Protein AF-A0A6A6YW38-F1 (afdb_monomer)

Foldseek 3Di:
DDDDDDDDDDDDDDDDPPDPPDDPDDCALVVVVVQCLDPPHPHPDDLPAADEPVRLQVQLVSCVRVPPLCSQASLLCVLCVNVVNNVCSVVCPVVPHHNLCPPDDPVRDDPPDDPVSSVSSNVRSRSHDYVVSCVCLDPHHDDDDQDPPHDDPPPPPVPPDDDDDDDDDDDDDDDDDDDDDDDD

Sequence (184 aa):
MQVSSESQKVAGLDGELFDEISNSTTGGPEKELERVFHPNGSSIFNPLKRLTHADIQHIAGLLQAVSPVWAQCPRLYIVVRVIDHLEIFEDFVAPGVNDLWFPSSRSSLPTNIDAAVRQSILQIQWIVMTKSLELERGESGYHQYFDQDEVYPSRKRSCSVLAPTDRFKKSGVRKDIVTTRGRE

Mean predicted aligned error: 17.91 Å

pLDDT: mean 71.21, std 18.31, range [40.31, 93.62]

Structure (mmCIF, N/CA/C/O backbone):
data_AF-A0A6A6YW38-F1
#
_entry.id   AF-A0A6A6YW38-F1
#
loop_
_atom_site.group_PDB
_atom_site.id
_atom_site.type_symbol
_atom_site.label_atom_id
_atom_site.label_alt_id
_atom_site.label_comp_id
_atom_site.label_asym_id
_atom_site.label_entity_id
_atom_site.label_seq_id
_atom_site.pdbx_PDB_ins_code
_atom_site.Cartn_x
_atom_site.Cartn_y
_atom_site.Cartn_z
_atom_site.occupancy
_atom_site.B_iso_or_equiv
_atom_site.auth_seq_id
_atom_site.auth_comp_id
_atom_site.auth_asym_id
_atom_site.auth_atom_id
_atom_site.pdbx_PDB_model_num
ATOM 1 N N . MET A 1 1 ? -75.397 -25.497 9.689 1.00 46.31 1 MET A N 1
ATOM 2 C CA . MET A 1 1 ? -74.335 -26.305 10.319 1.00 46.31 1 MET A CA 1
ATOM 3 C C . MET A 1 1 ? -73.397 -25.349 11.029 1.00 46.31 1 MET A C 1
ATOM 5 O O . MET A 1 1 ? -72.876 -24.444 10.393 1.00 46.31 1 MET A O 1
ATOM 9 N N . GLN A 1 2 ? -73.327 -25.487 12.352 1.00 49.28 2 GLN A N 1
ATOM 10 C CA . GLN A 1 2 ? -72.396 -24.812 13.260 1.00 49.28 2 GLN A CA 1
ATOM 11 C C . GLN A 1 2 ? -70.992 -25.413 13.129 1.00 49.28 2 GLN A C 1
ATOM 13 O O . GLN A 1 2 ? -70.903 -26.600 12.837 1.00 49.28 2 GLN A O 1
ATOM 18 N N . VAL A 1 3 ? -69.960 -24.612 13.415 1.00 50.81 3 VAL A N 1
ATOM 19 C CA . VAL A 1 3 ? -68.832 -24.864 14.350 1.00 50.81 3 VAL A CA 1
ATOM 20 C C . VAL A 1 3 ? -68.053 -23.535 14.463 1.00 50.81 3 VAL A C 1
ATOM 22 O O . VAL A 1 3 ? -67.703 -22.950 13.445 1.00 50.81 3 VAL A O 1
ATOM 25 N N . SER A 1 4 ? -68.076 -22.858 15.619 1.00 54.44 4 SER A N 1
ATOM 26 C CA . SER A 1 4 ? -67.082 -22.968 16.715 1.00 54.44 4 SER A CA 1
ATOM 27 C C . SER A 1 4 ? -65.721 -22.377 16.302 1.00 54.4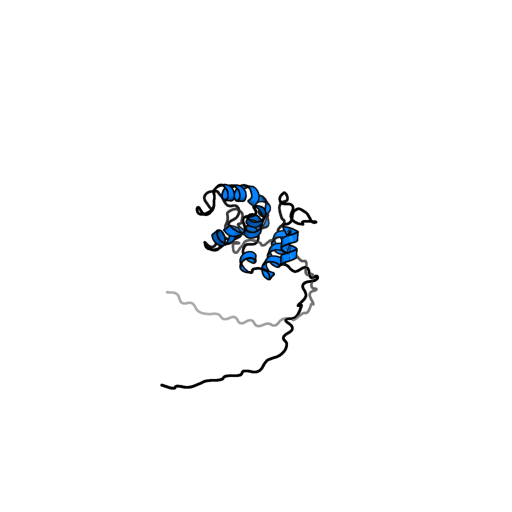4 4 SER A C 1
ATOM 29 O O . SER A 1 4 ? -65.047 -22.941 15.456 1.00 54.44 4 SER A O 1
ATOM 31 N N . SER A 1 5 ? -65.409 -21.123 16.660 1.00 55.84 5 SER A N 1
ATOM 32 C CA . SER A 1 5 ? -64.859 -20.636 17.948 1.00 55.84 5 SER A CA 1
ATOM 33 C C . SER A 1 5 ? -63.335 -20.752 18.027 1.00 55.84 5 SER A C 1
ATOM 35 O O . SER A 1 5 ? -62.852 -21.869 18.057 1.00 55.84 5 SER A O 1
ATOM 37 N N . GLU A 1 6 ? -62.618 -19.632 18.177 1.00 60.59 6 GLU A N 1
ATOM 38 C CA . GLU A 1 6 ? -61.602 -19.485 19.232 1.00 60.59 6 GLU A CA 1
ATOM 39 C C . GLU A 1 6 ? -61.115 -18.036 19.365 1.00 60.59 6 GLU A C 1
ATOM 41 O O . GLU A 1 6 ? -60.659 -17.396 18.419 1.00 60.59 6 GLU A O 1
ATOM 46 N N . SER A 1 7 ? -61.254 -17.527 20.586 1.00 54.62 7 SER A N 1
ATOM 47 C CA . SER A 1 7 ? -60.591 -16.336 21.095 1.00 54.62 7 SER A CA 1
ATOM 48 C C . SER A 1 7 ? -59.142 -16.675 21.413 1.00 54.62 7 SER A C 1
ATOM 50 O O . SER A 1 7 ? -58.912 -17.670 22.092 1.00 54.62 7 SER A O 1
ATOM 52 N N . GLN A 1 8 ? -58.198 -15.778 21.130 1.00 56.12 8 GLN A N 1
ATOM 53 C CA . GLN A 1 8 ? -57.059 -15.629 22.031 1.00 56.12 8 GLN A CA 1
ATOM 54 C C . GLN A 1 8 ? -56.549 -14.190 22.097 1.00 56.12 8 GLN A C 1
ATOM 56 O O . GLN A 1 8 ? -56.142 -13.559 21.129 1.00 56.12 8 GLN A O 1
ATOM 61 N N . LYS A 1 9 ? -56.648 -13.706 23.329 1.00 56.88 9 LYS A N 1
ATOM 62 C CA . LYS A 1 9 ? -56.160 -12.473 23.916 1.00 56.88 9 LYS A CA 1
ATOM 63 C C . LYS A 1 9 ? -54.724 -12.737 24.362 1.00 56.88 9 LYS A C 1
ATOM 65 O O . LYS A 1 9 ? -54.518 -13.658 25.146 1.00 56.88 9 LYS A O 1
ATOM 70 N N . VAL A 1 10 ? -53.770 -11.913 23.942 1.00 57.28 10 VAL A N 1
ATOM 71 C CA . VAL A 1 10 ? -52.497 -11.759 24.656 1.00 57.28 10 VAL A CA 1
ATOM 72 C C . VAL A 1 10 ? -52.271 -10.286 24.945 1.00 57.28 10 VAL A C 1
ATOM 74 O O . VAL A 1 10 ? -52.410 -9.420 24.084 1.00 57.28 10 VAL A O 1
ATOM 77 N N . ALA A 1 11 ? -52.065 -10.047 26.234 1.00 45.16 11 ALA A N 1
ATOM 78 C CA . ALA A 1 11 ? -51.764 -8.776 26.852 1.00 45.16 11 ALA A CA 1
ATOM 79 C C . ALA A 1 11 ? -50.305 -8.384 26.579 1.00 45.16 11 ALA A C 1
ATOM 81 O O . ALA A 1 11 ? -49.526 -9.184 26.065 1.00 45.16 11 ALA A O 1
ATOM 82 N N . GLY A 1 12 ? -49.998 -7.127 26.890 1.00 44.72 12 GLY A N 1
ATOM 83 C CA . GLY A 1 12 ? -48.791 -6.431 26.472 1.00 44.72 12 GLY A CA 1
ATOM 84 C C . GLY A 1 12 ? -47.489 -6.925 27.083 1.00 44.72 12 GLY A C 1
ATOM 85 O O . GLY A 1 12 ? -47.495 -7.718 28.017 1.00 44.72 12 GLY A O 1
ATOM 86 N N . LEU A 1 13 ? -46.405 -6.362 26.550 1.00 51.88 13 LEU A N 1
ATOM 87 C CA . LEU A 1 13 ? -45.221 -5.975 27.303 1.00 51.88 13 LEU A CA 1
ATOM 88 C C . LEU A 1 13 ? -44.721 -4.629 26.742 1.00 51.88 13 LEU A C 1
ATOM 90 O O . LEU A 1 13 ? -44.345 -4.515 25.579 1.00 51.88 13 LEU A O 1
ATOM 94 N N . ASP A 1 14 ? -44.955 -3.580 27.522 1.00 43.19 14 ASP A N 1
ATOM 95 C CA . ASP A 1 14 ? -43.961 -2.626 28.016 1.00 43.19 14 ASP A CA 1
ATOM 96 C C . ASP A 1 14 ? -42.660 -2.464 27.208 1.00 43.19 14 ASP A C 1
ATOM 98 O O . ASP A 1 14 ? -41.854 -3.375 27.082 1.00 43.19 14 ASP A O 1
ATOM 102 N N . GLY A 1 15 ? -42.450 -1.226 26.752 1.00 52.56 15 GLY A N 1
ATOM 103 C CA . GLY A 1 15 ? -41.254 -0.441 27.057 1.00 52.56 15 GLY A CA 1
ATOM 104 C C . GLY A 1 15 ? -39.888 -1.103 26.920 1.00 52.56 15 GLY A C 1
ATOM 105 O O . GLY A 1 15 ? -39.285 -1.444 27.923 1.00 52.56 15 GLY A O 1
ATOM 106 N N . GLU A 1 16 ? -39.338 -1.060 25.713 1.00 49.19 16 GLU A N 1
ATOM 107 C CA . GLU A 1 16 ? -37.893 -0.952 25.482 1.00 49.19 16 GLU A CA 1
ATOM 108 C C . GLU A 1 16 ? -37.763 0.139 24.398 1.00 49.19 16 GLU A C 1
ATOM 110 O O . GLU A 1 16 ? -37.976 -0.100 23.212 1.00 49.19 16 GLU A O 1
ATOM 115 N N . LEU A 1 17 ? -37.736 1.431 24.747 1.00 50.41 17 LEU A N 1
ATOM 116 C CA . LEU A 1 17 ? -36.493 2.168 25.004 1.00 50.41 17 LEU A CA 1
ATOM 117 C C . LEU A 1 17 ? -35.282 1.463 24.381 1.00 50.41 17 LEU A C 1
ATOM 119 O O . LEU A 1 17 ? -34.402 0.986 25.083 1.00 50.41 17 LEU A O 1
ATOM 123 N N . PHE A 1 18 ? -35.255 1.367 23.050 1.00 43.19 18 PHE A N 1
ATOM 124 C CA . PHE A 1 18 ? -33.989 1.133 22.374 1.00 43.19 18 PHE A CA 1
ATOM 125 C C . PHE A 1 18 ? -33.137 2.368 22.604 1.00 43.19 18 PHE A C 1
ATOM 127 O O . PHE A 1 18 ? -33.409 3.441 22.059 1.00 43.19 18 PHE A O 1
ATOM 134 N N . ASP A 1 19 ? -32.173 2.183 23.498 1.00 46.06 19 ASP A N 1
ATOM 135 C CA . ASP A 1 19 ? -31.209 3.173 23.905 1.00 46.06 19 ASP A CA 1
ATOM 136 C C . ASP A 1 19 ? -30.645 3.911 22.696 1.00 46.06 19 ASP A C 1
ATOM 138 O O . ASP A 1 19 ? -30.088 3.349 21.747 1.00 46.06 19 ASP A O 1
ATOM 142 N N . GLU A 1 20 ? -30.762 5.223 22.811 1.00 49.72 20 GLU A N 1
ATOM 143 C CA . GLU A 1 20 ? -29.944 6.233 22.178 1.00 49.72 20 GLU A CA 1
ATOM 144 C C . GLU A 1 20 ? -28.482 6.020 22.618 1.00 49.72 20 GLU A C 1
ATOM 146 O O . GLU A 1 20 ? -27.903 6.786 23.389 1.00 49.72 20 GLU A O 1
ATOM 151 N N . ILE A 1 21 ? -27.854 4.935 22.153 1.00 45.78 21 ILE A N 1
ATOM 152 C CA . ILE A 1 21 ? -26.420 4.708 22.324 1.00 45.78 21 ILE A CA 1
ATOM 153 C C . ILE A 1 21 ? -25.706 5.575 21.289 1.00 45.78 21 ILE A C 1
ATOM 155 O O . ILE A 1 21 ? -25.389 5.161 20.177 1.00 45.78 21 ILE A O 1
ATOM 159 N N . SER A 1 22 ? -25.511 6.830 21.689 1.00 52.72 22 SER A N 1
ATOM 160 C CA . SER A 1 22 ? -24.234 7.542 21.626 1.00 52.72 22 SER A CA 1
ATOM 161 C C . SER A 1 22 ? -23.344 7.214 20.428 1.00 52.72 22 SER A C 1
ATOM 163 O O . SER A 1 22 ? -22.595 6.248 20.458 1.00 52.72 22 SER A O 1
ATOM 165 N N . ASN A 1 23 ? -23.286 8.116 19.447 1.00 44.97 23 ASN A N 1
ATOM 166 C CA . ASN A 1 23 ? -22.117 8.222 18.567 1.00 44.97 23 ASN A CA 1
ATOM 167 C C . ASN A 1 23 ? -21.655 9.679 18.401 1.00 44.97 23 ASN A C 1
ATOM 169 O O . ASN A 1 23 ? -21.216 10.104 17.333 1.00 44.97 23 ASN A O 1
ATOM 173 N N . SER A 1 24 ? -21.701 10.459 19.484 1.00 42.19 24 SER A N 1
ATOM 174 C CA . SER A 1 24 ? -20.896 11.673 19.605 1.00 42.19 24 SER A CA 1
ATOM 175 C C . SER A 1 24 ? -19.506 11.318 20.140 1.00 42.19 24 SER A C 1
ATOM 177 O O . SER A 1 24 ? -19.345 10.973 21.306 1.00 42.19 24 SER A O 1
ATOM 179 N N . THR A 1 25 ? -18.503 11.478 19.277 1.00 55.53 25 THR A N 1
ATOM 180 C CA . THR A 1 25 ? -17.105 11.752 19.649 1.00 55.53 25 THR A CA 1
ATOM 181 C C . THR A 1 25 ? -16.332 10.629 20.350 1.00 55.53 25 THR A C 1
ATOM 183 O O . THR A 1 25 ? -16.115 10.644 21.556 1.00 55.53 25 THR A O 1
ATOM 186 N N . THR A 1 26 ? -15.728 9.738 19.564 1.00 51.84 26 THR A N 1
ATOM 187 C CA . THR A 1 26 ? -14.393 9.205 19.886 1.00 51.84 26 THR A CA 1
ATOM 188 C C . THR A 1 26 ? -13.693 8.828 18.581 1.00 51.84 26 THR A C 1
ATOM 190 O O . THR A 1 26 ? -14.302 8.229 17.693 1.00 51.84 26 THR A O 1
ATOM 193 N N . GLY A 1 27 ? -12.450 9.274 18.401 1.00 60.19 27 GLY A N 1
ATOM 194 C CA . GLY A 1 27 ? -11.629 8.950 17.235 1.00 60.19 27 GLY A CA 1
ATOM 195 C C . GLY A 1 27 ? -11.230 7.480 17.264 1.00 60.19 27 GLY A C 1
ATOM 196 O O . GLY A 1 27 ? -10.168 7.146 17.773 1.00 60.19 27 GLY A O 1
ATOM 197 N N . GLY A 1 28 ? -12.116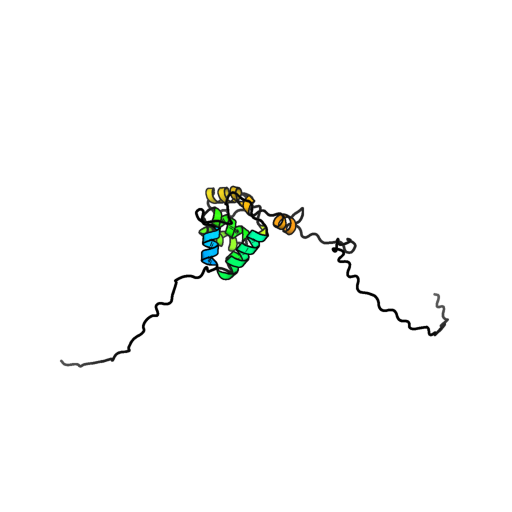 6.608 16.788 1.00 70.44 28 GLY A N 1
ATOM 198 C CA . GLY A 1 28 ? -11.822 5.190 16.612 1.00 70.44 28 GLY A CA 1
ATOM 199 C C . GLY A 1 28 ? -10.785 4.955 15.504 1.00 70.44 28 GLY A C 1
ATOM 200 O O . GLY A 1 28 ? -10.576 5.834 14.664 1.00 70.44 28 GLY A O 1
ATOM 201 N N . PRO A 1 29 ? -10.162 3.766 15.471 1.00 74.81 29 PRO A N 1
ATOM 202 C CA . PRO A 1 29 ? -9.123 3.424 14.496 1.00 74.81 29 PRO A CA 1
ATOM 203 C C . PRO A 1 29 ? -9.615 3.536 13.046 1.00 74.81 29 PRO A C 1
ATOM 205 O O . PRO A 1 29 ? -8.855 3.931 12.172 1.00 74.81 29 PRO A O 1
ATOM 208 N N . GLU A 1 30 ? -10.900 3.279 12.797 1.00 78.62 30 GLU A N 1
ATOM 209 C CA . GLU A 1 30 ? -11.531 3.444 11.485 1.00 78.62 30 GLU A CA 1
ATOM 210 C C . GLU A 1 30 ? -11.578 4.912 11.034 1.00 78.62 30 GLU A C 1
ATOM 212 O O . GLU A 1 30 ? -11.133 5.237 9.937 1.00 78.62 30 GLU A O 1
ATOM 217 N N . LYS A 1 31 ? -12.004 5.828 11.915 1.00 77.62 31 LYS A N 1
ATOM 218 C CA . LYS A 1 31 ? -11.991 7.276 11.637 1.00 77.62 31 LYS A CA 1
ATOM 219 C C . LYS A 1 31 ? -10.570 7.804 11.444 1.00 77.62 31 LYS A C 1
ATOM 221 O O . LYS A 1 31 ? -10.363 8.766 10.708 1.00 77.62 31 LYS A O 1
ATOM 226 N N . GLU A 1 32 ? -9.594 7.199 12.116 1.00 78.94 32 GLU A N 1
ATOM 227 C CA . GLU A 1 32 ? -8.186 7.539 11.929 1.00 78.94 32 GLU A CA 1
ATOM 228 C C . GLU A 1 32 ? -7.661 7.034 10.579 1.00 78.94 32 GLU A C 1
ATOM 230 O O . GLU A 1 32 ? -7.016 7.796 9.867 1.00 78.94 32 GLU A O 1
ATOM 235 N N . LEU A 1 33 ? -8.013 5.814 10.156 1.00 79.06 33 LEU A N 1
ATOM 236 C CA . LEU A 1 33 ? -7.718 5.330 8.802 1.00 79.06 33 LEU A CA 1
ATOM 237 C C . LEU A 1 33 ? -8.357 6.224 7.735 1.00 79.06 33 LEU A C 1
ATOM 239 O O . LEU A 1 33 ? -7.700 6.584 6.762 1.00 79.06 33 LEU A O 1
ATOM 243 N N . GLU A 1 34 ? -9.607 6.640 7.920 1.00 79.19 34 GLU A N 1
ATOM 244 C CA . GLU A 1 34 ? -10.262 7.589 7.019 1.00 79.19 34 GLU A CA 1
ATOM 245 C C . GLU A 1 34 ? -9.492 8.911 6.923 1.00 79.19 34 GLU A C 1
ATOM 247 O O . GLU A 1 34 ? -9.222 9.391 5.825 1.00 79.19 34 GLU A O 1
ATOM 252 N N . ARG A 1 35 ? -9.059 9.487 8.051 1.00 76.69 35 ARG A N 1
ATOM 253 C CA . ARG A 1 35 ? -8.214 10.695 8.050 1.00 76.69 35 ARG A CA 1
ATOM 254 C C . ARG A 1 35 ? -6.881 10.480 7.348 1.00 76.69 35 ARG A C 1
ATOM 256 O O . ARG A 1 35 ? -6.428 11.375 6.640 1.00 76.69 35 ARG A O 1
ATOM 263 N N . VAL A 1 36 ? -6.264 9.312 7.526 1.00 75.44 36 VAL A N 1
ATOM 264 C CA . VAL A 1 36 ? -5.014 8.964 6.846 1.00 75.44 36 VAL A CA 1
ATOM 265 C C . VAL A 1 36 ? -5.211 8.996 5.333 1.00 75.44 36 VAL A C 1
ATOM 267 O O . VAL A 1 36 ? -4.355 9.530 4.651 1.00 75.44 36 VAL A O 1
ATOM 270 N N . PHE A 1 37 ? -6.322 8.517 4.776 1.00 74.31 37 PHE A N 1
ATOM 271 C CA . PHE A 1 37 ? -6.481 8.450 3.314 1.00 74.31 37 PHE A CA 1
ATOM 272 C C . PHE A 1 37 ? -7.294 9.598 2.685 1.00 74.31 37 PHE A C 1
ATOM 274 O O . PHE A 1 37 ? -7.355 9.686 1.460 1.00 74.31 37 PHE A O 1
ATOM 281 N N . HIS A 1 38 ? -7.881 10.512 3.466 1.00 68.12 38 HIS A N 1
ATOM 282 C CA . HIS A 1 38 ? -8.640 11.643 2.920 1.00 68.12 38 HIS A CA 1
ATOM 283 C C . HIS A 1 38 ? -7.751 12.827 2.474 1.00 68.12 38 HIS A C 1
ATOM 285 O O . HIS A 1 38 ? -6.913 13.302 3.242 1.00 68.12 38 HIS A O 1
ATOM 291 N N . PRO A 1 39 ? -7.985 13.407 1.277 1.00 55.38 39 PRO A N 1
ATOM 292 C CA . PRO A 1 39 ? -7.156 14.489 0.729 1.00 55.38 39 PRO A CA 1
ATOM 293 C C . PRO A 1 39 ? -7.336 15.855 1.418 1.00 55.38 39 PRO A C 1
ATOM 295 O O . PRO A 1 39 ? -6.489 16.731 1.259 1.00 55.38 39 PRO A O 1
ATOM 298 N N . ASN A 1 40 ? -8.413 16.059 2.188 1.00 52.03 40 ASN A N 1
ATOM 299 C CA . ASN A 1 40 ? -8.835 17.388 2.658 1.00 52.03 40 ASN A CA 1
ATOM 300 C C . ASN A 1 40 ? -8.563 17.690 4.145 1.00 52.03 40 ASN A C 1
ATOM 302 O O . ASN A 1 40 ? -8.964 18.749 4.625 1.00 52.03 40 ASN A O 1
ATOM 306 N N . GLY A 1 41 ? -7.887 16.817 4.895 1.00 44.81 41 GLY A N 1
ATOM 307 C CA . GLY A 1 41 ? -7.594 17.079 6.308 1.00 44.81 41 GLY A CA 1
ATOM 308 C C . GLY A 1 41 ? -6.253 16.507 6.725 1.00 44.81 41 GLY A C 1
ATOM 309 O O . GLY A 1 41 ? -6.133 15.294 6.750 1.00 44.81 41 GLY A O 1
ATOM 310 N N . SER A 1 42 ? -5.277 17.378 7.030 1.00 47.91 42 SER A N 1
ATOM 311 C CA . SER A 1 42 ? -3.968 17.093 7.660 1.00 47.91 42 SER A CA 1
ATOM 312 C C . SER A 1 42 ? -3.476 15.652 7.515 1.00 47.91 42 SER A C 1
ATOM 314 O O . SER A 1 42 ? -3.182 14.980 8.505 1.00 47.91 42 SER A O 1
ATOM 316 N N . SER A 1 43 ? -3.432 15.161 6.279 1.00 53.34 43 SER A N 1
ATOM 317 C CA . SER A 1 43 ? -3.167 13.756 6.054 1.00 53.34 43 SER A CA 1
ATOM 318 C C . SER A 1 43 ? -1.675 13.501 6.224 1.00 53.34 43 SER A C 1
ATOM 320 O O . SER A 1 43 ? -0.825 14.145 5.602 1.00 53.34 43 SER A O 1
ATOM 322 N N . ILE A 1 44 ? -1.357 12.529 7.075 1.00 54.25 44 ILE A N 1
ATOM 323 C CA . ILE A 1 44 ? -0.024 11.922 7.171 1.00 54.25 44 ILE A CA 1
ATOM 324 C C . ILE A 1 44 ? 0.370 11.328 5.800 1.00 54.25 44 ILE A C 1
ATOM 326 O O . ILE A 1 44 ? 1.550 11.227 5.456 1.00 54.25 44 ILE A O 1
ATOM 330 N N . PHE A 1 45 ? -0.638 10.983 4.998 1.00 62.47 45 PHE A N 1
ATOM 331 C CA . PHE A 1 45 ? -0.547 10.353 3.702 1.00 62.47 45 PHE A CA 1
ATOM 332 C C . PHE A 1 45 ? -0.723 11.378 2.580 1.00 62.47 45 PHE A C 1
ATOM 334 O O . PHE A 1 45 ? -1.815 11.689 2.112 1.00 62.47 45 PHE A O 1
ATOM 341 N N . ASN A 1 46 ? 0.398 11.884 2.086 1.00 66.12 46 ASN A N 1
ATOM 342 C CA . ASN A 1 46 ? 0.396 12.518 0.780 1.00 66.12 46 ASN A CA 1
ATOM 343 C C . ASN A 1 46 ? 0.614 11.394 -0.248 1.00 66.12 46 ASN A C 1
ATOM 345 O O . ASN A 1 46 ? 1.679 10.777 -0.195 1.00 66.12 46 ASN A O 1
ATOM 349 N N . PRO A 1 47 ? -0.322 11.098 -1.173 1.00 61.66 47 PRO A N 1
ATOM 350 C CA . PRO A 1 47 ? -0.139 10.048 -2.187 1.00 61.66 47 PRO A CA 1
ATOM 351 C C . PRO A 1 47 ? 1.049 10.325 -3.128 1.00 61.66 47 PRO A C 1
ATOM 353 O O . PRO A 1 47 ? 1.397 9.503 -3.965 1.00 61.66 47 PRO A O 1
ATOM 356 N N . LEU A 1 48 ? 1.709 11.477 -2.979 1.00 66.31 48 LEU A N 1
ATOM 357 C CA . LEU A 1 48 ? 2.950 11.853 -3.654 1.00 66.31 48 LEU A CA 1
ATOM 358 C C . LEU A 1 48 ? 4.208 11.652 -2.793 1.00 66.31 48 LEU A C 1
ATOM 360 O O . LEU A 1 48 ? 5.303 12.037 -3.206 1.00 66.31 48 LEU A O 1
ATOM 364 N N . LYS A 1 49 ? 4.090 11.075 -1.594 1.00 84.12 49 LYS A N 1
ATOM 365 C CA . LYS A 1 49 ? 5.207 10.863 -0.674 1.00 84.12 49 LYS A CA 1
ATOM 366 C C . LYS A 1 49 ? 5.393 9.378 -0.389 1.00 84.12 49 LYS A C 1
ATOM 368 O O . LYS A 1 49 ? 4.465 8.673 -0.014 1.00 84.12 49 LYS A O 1
ATOM 373 N N . ARG A 1 50 ? 6.645 8.930 -0.495 1.00 89.12 50 ARG A N 1
ATOM 374 C CA . ARG A 1 50 ? 7.073 7.595 -0.070 1.00 89.12 50 ARG A CA 1
ATOM 375 C C . ARG A 1 50 ? 6.880 7.442 1.439 1.00 89.12 50 ARG A C 1
ATOM 377 O O . ARG A 1 50 ? 7.339 8.295 2.203 1.00 89.12 50 ARG A O 1
ATOM 384 N N . LEU A 1 51 ? 6.252 6.350 1.856 1.00 89.69 51 LEU A N 1
ATOM 385 C CA . LEU A 1 51 ? 6.051 6.051 3.269 1.00 89.69 51 LEU A CA 1
ATOM 386 C C . LEU A 1 51 ? 7.329 5.549 3.918 1.00 89.69 51 LEU A C 1
ATOM 388 O O . LEU A 1 51 ? 8.179 4.917 3.287 1.00 89.69 51 LEU A O 1
ATOM 392 N N . THR A 1 52 ? 7.446 5.804 5.213 1.00 90.44 52 THR A N 1
ATOM 393 C CA . THR A 1 52 ? 8.462 5.178 6.048 1.00 90.44 52 THR A CA 1
ATOM 394 C C . THR A 1 52 ? 7.951 3.849 6.600 1.00 90.44 52 THR A C 1
ATOM 396 O O . THR A 1 52 ? 6.752 3.578 6.639 1.00 90.44 52 THR A O 1
ATOM 399 N N . HIS A 1 53 ? 8.870 3.001 7.065 1.00 89.19 53 HIS A N 1
ATOM 400 C CA . HIS A 1 53 ? 8.485 1.763 7.745 1.00 89.19 53 HIS A CA 1
ATOM 401 C C . HIS A 1 53 ? 7.641 2.044 9.000 1.00 89.19 53 HIS A C 1
ATOM 403 O O . HIS A 1 53 ? 6.703 1.305 9.273 1.00 89.19 53 HIS A O 1
ATOM 409 N N . ALA A 1 54 ? 7.923 3.135 9.720 1.00 90.00 54 ALA A N 1
ATOM 410 C CA . ALA A 1 54 ? 7.133 3.543 10.879 1.00 90.00 54 ALA A CA 1
ATOM 411 C C . ALA A 1 54 ? 5.684 3.884 10.496 1.00 90.00 54 ALA A C 1
ATOM 413 O O . ALA A 1 54 ? 4.768 3.478 11.204 1.00 90.00 54 ALA A O 1
ATOM 414 N N . ASP A 1 55 ? 5.471 4.548 9.354 1.00 91.25 55 ASP A N 1
ATOM 415 C CA . ASP A 1 55 ? 4.123 4.856 8.855 1.00 91.25 55 ASP A CA 1
ATOM 416 C C . ASP A 1 55 ? 3.351 3.571 8.525 1.00 91.25 55 ASP A C 1
ATOM 418 O O . ASP A 1 55 ? 2.197 3.420 8.915 1.00 91.25 55 ASP A O 1
ATOM 422 N N . ILE A 1 56 ? 4.002 2.611 7.858 1.00 91.88 56 ILE A N 1
ATOM 423 C CA . ILE A 1 56 ? 3.393 1.318 7.509 1.00 91.88 56 ILE A CA 1
ATOM 424 C C . ILE A 1 56 ? 3.044 0.523 8.774 1.00 91.88 56 ILE A C 1
ATOM 426 O O . ILE A 1 56 ? 1.954 -0.034 8.857 1.00 91.88 56 ILE A O 1
ATOM 430 N N . GLN A 1 57 ? 3.933 0.494 9.772 1.00 92.12 57 GLN A N 1
ATOM 431 C CA . GLN A 1 57 ? 3.675 -0.170 11.056 1.00 92.12 57 GLN A CA 1
ATOM 432 C C . GLN A 1 57 ? 2.540 0.502 11.832 1.00 92.12 57 GLN A C 1
ATOM 434 O O . GLN A 1 57 ? 1.703 -0.181 12.417 1.00 92.12 57 GLN A O 1
ATOM 439 N N . HIS A 1 58 ? 2.473 1.833 11.804 1.00 91.75 58 HIS A N 1
ATOM 440 C CA . HIS A 1 58 ? 1.365 2.569 12.399 1.00 91.75 58 HIS A CA 1
ATOM 441 C C . HIS A 1 58 ? 0.035 2.202 11.728 1.00 91.75 58 HIS A C 1
ATOM 443 O O . HIS A 1 58 ? -0.917 1.848 12.420 1.00 91.75 58 HIS A O 1
ATOM 449 N N . ILE A 1 59 ? -0.010 2.188 10.390 1.00 92.06 59 ILE A N 1
ATOM 450 C CA . ILE A 1 59 ? -1.191 1.766 9.624 1.00 92.06 59 ILE A CA 1
ATOM 451 C C . ILE A 1 59 ? -1.558 0.313 9.945 1.00 92.06 59 ILE A C 1
ATOM 453 O O . ILE A 1 59 ? -2.725 0.034 10.189 1.00 92.06 59 ILE A O 1
ATOM 457 N N . ALA A 1 60 ? -0.590 -0.603 10.017 1.00 93.00 60 ALA A N 1
ATOM 458 C CA . ALA A 1 60 ? -0.834 -1.995 10.399 1.00 93.00 60 ALA A CA 1
ATOM 459 C C . ALA A 1 60 ? -1.465 -2.109 11.799 1.00 93.00 60 ALA A C 1
ATOM 461 O O . ALA A 1 60 ? -2.417 -2.863 11.989 1.00 93.00 60 ALA A O 1
ATOM 462 N N . GLY A 1 61 ? -0.989 -1.310 12.760 1.00 93.38 61 GLY A N 1
ATOM 463 C CA . GLY A 1 61 ? -1.565 -1.231 14.102 1.00 93.38 61 GLY A CA 1
ATOM 464 C C . GLY A 1 61 ? -3.010 -0.725 14.107 1.00 93.38 61 GLY A C 1
ATOM 465 O O . GLY A 1 61 ? -3.846 -1.272 14.823 1.00 93.38 61 GLY A O 1
ATOM 466 N N . LEU A 1 62 ? -3.330 0.269 13.272 1.00 93.06 62 LEU A N 1
ATOM 467 C CA . LEU A 1 62 ? -4.709 0.736 13.092 1.00 93.06 62 LEU A CA 1
ATOM 468 C C . LEU A 1 62 ? -5.586 -0.340 12.438 1.00 93.06 62 LEU A C 1
ATOM 470 O O . LEU A 1 62 ? -6.701 -0.591 12.895 1.00 93.06 62 LEU A O 1
ATOM 474 N N . LEU A 1 63 ? -5.068 -1.016 11.409 1.00 93.31 63 LEU A N 1
ATOM 475 C CA . LEU A 1 63 ? -5.764 -2.100 10.718 1.00 93.31 63 LEU A CA 1
ATOM 476 C C . LEU A 1 63 ? -6.053 -3.274 11.650 1.00 93.31 63 LEU A C 1
ATOM 478 O O . LEU A 1 63 ? -7.118 -3.865 11.539 1.00 93.31 63 LEU A O 1
ATOM 482 N N . GLN A 1 64 ? -5.173 -3.578 12.607 1.00 93.56 64 GLN A N 1
ATOM 483 C CA . GLN A 1 64 ? -5.366 -4.679 13.554 1.00 93.56 64 GLN A CA 1
ATOM 484 C C . GLN A 1 64 ? -6.674 -4.562 14.351 1.00 93.56 64 GLN A C 1
ATOM 486 O O . GLN A 1 64 ? -7.259 -5.581 14.719 1.00 93.56 64 GLN A O 1
ATOM 491 N N . ALA A 1 65 ? -7.128 -3.333 14.605 1.00 90.31 65 ALA A N 1
ATOM 492 C CA . ALA A 1 65 ? -8.371 -3.060 15.315 1.00 90.31 65 ALA A CA 1
ATOM 493 C C . ALA A 1 65 ? -9.616 -3.059 14.407 1.00 90.31 65 ALA A C 1
ATOM 495 O O . ALA A 1 65 ? -10.728 -3.133 14.919 1.00 90.31 65 ALA A O 1
ATOM 496 N N . VAL A 1 66 ? -9.439 -2.971 13.084 1.00 90.44 66 VAL A N 1
ATOM 497 C CA . VAL A 1 66 ? -10.532 -2.913 12.096 1.00 90.44 66 VAL A CA 1
ATOM 498 C C . VAL A 1 66 ? -10.712 -4.255 11.395 1.00 90.44 66 VAL A C 1
ATOM 500 O O . VAL A 1 66 ? -11.803 -4.813 11.374 1.00 90.44 66 VAL A O 1
ATOM 503 N N . SER A 1 67 ? -9.631 -4.797 10.840 1.00 91.12 67 SER A N 1
ATOM 504 C CA . SER A 1 67 ? -9.610 -6.087 10.164 1.00 91.12 67 SER A CA 1
ATOM 505 C C . SER A 1 67 ? -8.246 -6.759 10.347 1.00 91.12 67 SER A C 1
ATOM 507 O O . SER A 1 67 ? -7.240 -6.292 9.799 1.00 91.12 67 SER A O 1
ATOM 509 N N . PRO A 1 68 ? -8.185 -7.905 11.052 1.00 89.88 68 PRO A N 1
ATOM 510 C CA . PRO A 1 68 ? -6.941 -8.652 11.208 1.00 89.88 68 PRO A CA 1
ATOM 511 C C . PRO A 1 68 ? -6.435 -9.235 9.880 1.00 89.88 68 PRO A C 1
ATOM 513 O O . PRO A 1 68 ? -5.263 -9.582 9.781 1.00 89.88 68 PRO A O 1
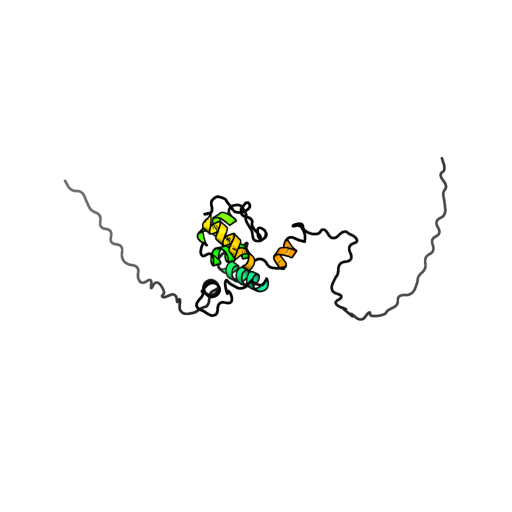ATOM 516 N N . VAL A 1 69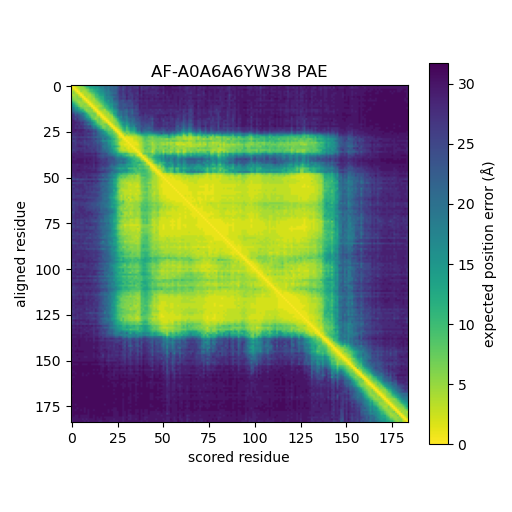 ? -7.293 -9.353 8.860 1.00 90.19 69 VAL A N 1
ATOM 517 C CA . VAL A 1 69 ? -6.898 -9.794 7.513 1.00 90.19 69 VAL A CA 1
ATOM 518 C C . VAL A 1 69 ? -6.113 -8.685 6.816 1.00 90.19 69 VAL A C 1
ATOM 520 O O . VAL A 1 69 ? -5.027 -8.922 6.295 1.00 90.19 69 VAL A O 1
ATOM 523 N N . TRP A 1 70 ? -6.606 -7.446 6.878 1.00 92.81 70 TRP A N 1
ATOM 524 C CA . TRP A 1 70 ? -5.923 -6.301 6.270 1.00 92.81 70 TRP A CA 1
ATOM 525 C C . TRP A 1 70 ? -4.598 -5.994 6.970 1.00 92.81 70 TRP A C 1
ATOM 527 O O . TRP A 1 70 ? -3.613 -5.651 6.318 1.00 92.81 70 TRP A O 1
ATOM 537 N N . ALA A 1 71 ? -4.548 -6.186 8.290 1.00 92.56 71 ALA A N 1
ATOM 538 C CA . ALA A 1 71 ? -3.343 -5.990 9.091 1.00 92.56 71 ALA A CA 1
ATOM 539 C C . ALA A 1 71 ? -2.186 -6.935 8.720 1.00 92.56 71 ALA A C 1
ATOM 541 O O . ALA A 1 71 ? -1.033 -6.607 8.991 1.00 92.56 71 ALA A O 1
ATOM 542 N N . GLN A 1 72 ? -2.464 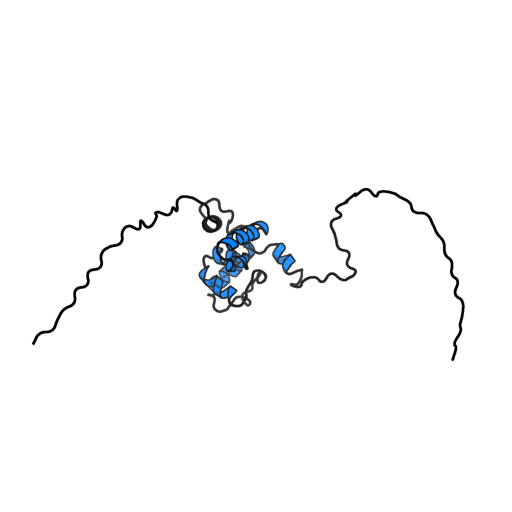-8.083 8.089 1.00 91.31 72 GLN A N 1
ATOM 543 C CA . GLN A 1 72 ? -1.424 -9.015 7.630 1.00 91.31 72 GLN A CA 1
ATOM 544 C C . GLN A 1 72 ? -0.692 -8.517 6.382 1.00 91.31 72 GLN A C 1
ATOM 546 O O . GLN A 1 72 ? 0.468 -8.867 6.173 1.00 91.31 72 GLN A O 1
ATOM 551 N N . CYS A 1 73 ? -1.359 -7.702 5.560 1.00 93.00 73 CYS A N 1
ATOM 552 C CA . CYS A 1 73 ? -0.812 -7.184 4.307 1.00 93.00 73 CYS A CA 1
ATOM 553 C C . CYS A 1 73 ? -0.984 -5.654 4.223 1.00 93.00 73 CYS A C 1
ATOM 555 O O . CYS A 1 73 ? -1.683 -5.152 3.332 1.00 93.00 73 CYS A O 1
ATOM 557 N N . PRO A 1 74 ? -0.388 -4.883 5.155 1.00 93.38 74 PRO A N 1
ATOM 558 C CA . PRO A 1 74 ? -0.611 -3.446 5.247 1.00 93.38 74 PRO A CA 1
ATOM 559 C C . PRO A 1 74 ? -0.107 -2.698 4.008 1.00 93.38 74 PRO A C 1
ATOM 561 O O . PRO A 1 74 ? -0.743 -1.732 3.590 1.00 93.38 74 PRO A O 1
ATOM 564 N N . ARG A 1 75 ? 0.991 -3.133 3.368 1.00 93.38 75 ARG A N 1
ATOM 565 C CA . ARG A 1 75 ? 1.489 -2.490 2.135 1.00 93.38 75 ARG A CA 1
ATOM 566 C C . ARG A 1 75 ? 0.530 -2.707 0.973 1.00 93.38 75 ARG A C 1
ATOM 568 O O . ARG A 1 75 ? 0.288 -1.773 0.210 1.00 93.38 75 ARG A O 1
ATOM 575 N N . LEU A 1 76 ? -0.035 -3.908 0.858 1.00 93.50 76 LEU A N 1
ATOM 576 C CA . LEU A 1 76 ? -1.057 -4.194 -0.145 1.00 93.50 76 LEU A CA 1
ATOM 577 C C . LEU A 1 76 ? -2.302 -3.332 0.085 1.00 93.50 76 LEU A C 1
ATOM 579 O O . LEU A 1 76 ? -2.775 -2.693 -0.852 1.00 93.50 76 LEU A O 1
ATOM 583 N N . TYR A 1 77 ? -2.775 -3.255 1.331 1.00 93.62 77 TYR A N 1
ATOM 584 C CA . TYR A 1 77 ? -3.947 -2.456 1.690 1.00 93.62 77 TYR A CA 1
ATOM 585 C C . TYR A 1 77 ? -3.745 -0.997 1.286 1.00 93.62 77 TYR A C 1
ATOM 587 O O . TYR A 1 77 ? -4.587 -0.411 0.614 1.00 93.62 77 TYR A O 1
ATOM 595 N N . ILE A 1 78 ? -2.585 -0.435 1.628 1.00 92.62 78 ILE A N 1
ATOM 596 C CA . ILE A 1 78 ? -2.216 0.934 1.277 1.00 92.62 78 ILE A CA 1
ATOM 597 C C . ILE A 1 78 ? -2.279 1.158 -0.239 1.00 92.62 78 ILE A C 1
ATOM 599 O O . ILE A 1 78 ? -2.908 2.111 -0.687 1.00 92.62 78 ILE A O 1
ATOM 603 N N . VAL A 1 79 ? -1.634 0.299 -1.033 1.00 91.94 79 VAL A N 1
ATOM 604 C CA . VAL A 1 79 ? -1.580 0.449 -2.497 1.00 91.94 79 VAL A CA 1
ATOM 605 C C . VAL A 1 79 ? -2.977 0.435 -3.102 1.00 91.94 79 VAL A C 1
ATOM 607 O O . VAL A 1 79 ? -3.307 1.310 -3.898 1.00 91.94 79 VAL A O 1
ATOM 610 N N . VAL A 1 80 ? -3.794 -0.532 -2.692 1.00 92.25 80 VAL A N 1
ATOM 611 C CA . VAL A 1 80 ? -5.154 -0.704 -3.200 1.00 92.25 80 VAL A CA 1
ATOM 612 C C . VAL A 1 80 ? -6.068 0.444 -2.743 1.00 92.25 80 VAL A C 1
ATOM 614 O O . VAL A 1 80 ? -6.914 0.910 -3.504 1.00 92.25 80 VAL A O 1
ATOM 617 N N . ARG A 1 81 ? -5.857 0.970 -1.531 1.00 91.56 81 ARG A N 1
ATOM 618 C CA . ARG A 1 81 ? -6.601 2.121 -1.008 1.00 91.56 81 ARG A CA 1
ATOM 619 C C . ARG A 1 81 ? -6.256 3.420 -1.735 1.00 91.56 81 ARG A C 1
ATOM 621 O O . ARG A 1 81 ? -7.146 4.221 -1.979 1.00 91.56 81 ARG A O 1
ATOM 628 N N . VAL A 1 82 ? -4.991 3.626 -2.107 1.00 89.88 82 VAL A N 1
ATOM 629 C CA . VAL A 1 82 ? -4.549 4.837 -2.825 1.00 89.88 82 VAL A CA 1
ATOM 630 C C . VAL A 1 82 ? -5.105 4.900 -4.249 1.00 89.88 82 VAL A C 1
ATOM 632 O O . VAL A 1 82 ? -5.360 5.991 -4.751 1.00 89.88 82 VAL A O 1
ATOM 635 N N . ILE A 1 83 ? -5.305 3.753 -4.898 1.00 90.44 83 ILE A N 1
ATOM 636 C CA . ILE A 1 83 ? -5.930 3.686 -6.230 1.00 90.44 83 ILE A CA 1
ATOM 637 C C . ILE A 1 83 ? -7.462 3.632 -6.174 1.00 90.44 83 ILE A C 1
ATOM 639 O O . ILE A 1 83 ? -8.075 3.529 -7.226 1.00 90.44 83 ILE A O 1
ATOM 6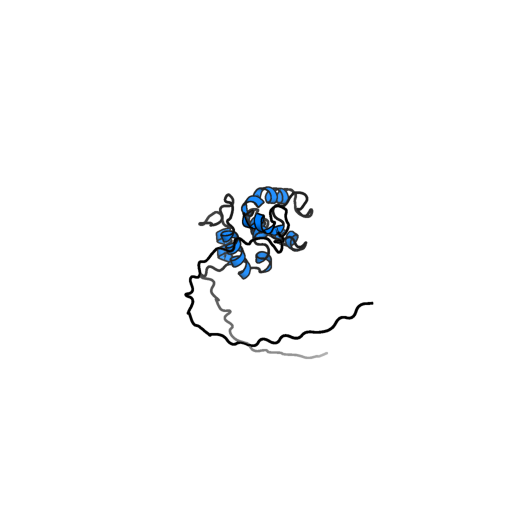43 N N . ASP A 1 84 ? -8.051 3.690 -4.976 1.00 90.19 84 ASP A N 1
ATOM 644 C CA . ASP A 1 84 ? -9.497 3.627 -4.734 1.00 90.19 84 ASP A CA 1
ATOM 645 C C . ASP A 1 84 ? -10.179 2.355 -5.272 1.00 90.19 84 ASP A C 1
ATOM 647 O O . ASP A 1 84 ? -11.274 2.403 -5.820 1.00 90.19 84 ASP A O 1
ATOM 651 N N . HIS A 1 85 ? -9.519 1.202 -5.112 1.00 91.38 85 HIS A N 1
ATOM 652 C CA . HIS A 1 85 ? -10.037 -0.095 -5.567 1.00 91.38 85 HIS A CA 1
ATOM 653 C C . HIS A 1 85 ? -10.059 -1.153 -4.456 1.00 91.38 85 HIS A C 1
ATOM 655 O O . HIS A 1 85 ? -9.647 -2.288 -4.673 1.00 91.38 85 HIS A O 1
ATOM 661 N N . LEU A 1 86 ? -10.483 -0.816 -3.230 1.00 91.62 86 LEU A N 1
ATOM 662 C CA . LEU A 1 86 ? -10.427 -1.747 -2.084 1.00 91.62 86 LEU A CA 1
ATOM 663 C C . LEU A 1 86 ? -11.162 -3.081 -2.324 1.00 91.62 86 LEU A C 1
ATOM 665 O O . LEU A 1 86 ? -10.789 -4.094 -1.737 1.00 91.62 86 LEU A O 1
ATOM 669 N N . GLU A 1 87 ? -12.137 -3.108 -3.228 1.00 90.75 87 GLU A N 1
ATOM 670 C CA . GLU A 1 87 ? -12.868 -4.303 -3.647 1.00 90.75 87 GLU A CA 1
ATOM 671 C C . GLU A 1 87 ? -11.975 -5.425 -4.197 1.00 90.75 87 GLU A C 1
ATOM 673 O O . GLU A 1 87 ? -12.307 -6.595 -4.029 1.00 90.75 87 GLU A O 1
ATOM 678 N N . ILE A 1 88 ? -10.822 -5.100 -4.794 1.00 90.19 88 ILE A N 1
ATOM 679 C CA . ILE A 1 88 ? -9.911 -6.106 -5.366 1.00 90.19 88 ILE A CA 1
ATOM 680 C C . ILE A 1 88 ? -8.962 -6.703 -4.315 1.00 90.19 88 ILE A C 1
ATOM 682 O O . ILE A 1 88 ? -8.145 -7.563 -4.637 1.00 90.19 88 ILE A O 1
ATOM 686 N N . PHE A 1 89 ? -8.992 -6.221 -3.068 1.00 91.38 89 PHE A N 1
ATOM 687 C CA . PHE A 1 89 ? -8.051 -6.657 -2.034 1.00 91.38 89 PHE A CA 1
ATOM 688 C C . PHE A 1 89 ? -8.164 -8.163 -1.760 1.00 91.38 89 PHE A C 1
ATOM 690 O O . PHE A 1 89 ? -7.153 -8.862 -1.682 1.00 91.38 89 PHE A O 1
ATOM 697 N N . GLU A 1 90 ? -9.390 -8.679 -1.687 1.00 88.81 90 GLU A N 1
ATOM 698 C CA . GLU A 1 90 ? -9.650 -10.103 -1.448 1.00 88.81 90 GLU A CA 1
ATOM 699 C C . GLU A 1 90 ? -9.149 -10.989 -2.601 1.00 88.81 90 GLU A C 1
ATOM 701 O O . GLU A 1 90 ? -8.654 -12.092 -2.360 1.00 88.81 90 GLU A O 1
ATOM 706 N N . ASP A 1 91 ? -9.160 -10.484 -3.841 1.00 87.50 91 ASP A N 1
ATOM 707 C CA . ASP A 1 91 ? -8.625 -11.193 -5.013 1.00 87.50 91 ASP A CA 1
ATOM 708 C C . ASP A 1 91 ? -7.106 -11.409 -4.937 1.00 87.50 91 ASP A C 1
ATOM 710 O O . ASP A 1 91 ? -6.567 -12.308 -5.586 1.00 87.50 91 ASP A O 1
ATOM 714 N N . PHE A 1 92 ? -6.402 -10.599 -4.143 1.00 85.25 92 PHE A N 1
ATOM 715 C CA . PHE A 1 92 ? -4.988 -10.797 -3.839 1.00 85.25 92 PHE A CA 1
ATOM 716 C C . PHE A 1 92 ? -4.791 -11.716 -2.630 1.00 85.25 92 PHE A C 1
ATOM 718 O O . PHE A 1 92 ? -3.929 -12.595 -2.656 1.00 85.25 92 PHE A O 1
ATOM 725 N N . VAL A 1 93 ? -5.590 -11.560 -1.576 1.00 85.94 93 VAL A N 1
ATOM 726 C CA . VAL A 1 93 ? -5.425 -12.368 -0.359 1.00 85.94 93 VAL A CA 1
ATOM 727 C C . VAL A 1 93 ? -5.784 -13.836 -0.592 1.00 85.94 93 VAL A C 1
ATOM 729 O O . VAL A 1 93 ? -5.072 -14.711 -0.101 1.00 85.94 93 VAL A O 1
ATOM 732 N N . ALA A 1 94 ? -6.819 -14.132 -1.383 1.00 83.62 94 ALA A N 1
ATOM 733 C CA . ALA A 1 94 ? -7.242 -15.502 -1.685 1.00 83.62 94 ALA A CA 1
ATOM 734 C C . ALA A 1 94 ? -6.120 -16.400 -2.264 1.00 83.62 94 ALA A C 1
ATOM 736 O O . ALA A 1 94 ? -5.949 -17.519 -1.774 1.00 83.62 94 ALA A O 1
ATOM 737 N N . PRO A 1 95 ? -5.308 -15.956 -3.247 1.00 81.62 95 PRO A N 1
ATOM 738 C CA . PRO A 1 95 ? -4.143 -16.710 -3.719 1.00 81.62 95 PRO A CA 1
ATOM 739 C C . PRO A 1 95 ? -2.916 -16.645 -2.787 1.00 81.62 95 PRO A C 1
ATOM 741 O O . PRO A 1 95 ? -1.869 -17.190 -3.133 1.00 81.62 95 PRO A O 1
ATOM 744 N N . GLY A 1 96 ? -3.014 -16.000 -1.619 1.00 82.06 96 GLY A N 1
ATOM 745 C CA . GLY A 1 96 ? -1.929 -15.895 -0.642 1.00 82.06 96 GLY A CA 1
ATOM 746 C C . GLY A 1 96 ? -0.921 -14.782 -0.935 1.00 82.06 96 GLY A C 1
ATOM 747 O O . GLY A 1 96 ? 0.231 -14.871 -0.504 1.00 82.06 96 GLY A O 1
ATOM 748 N N . VAL A 1 97 ? -1.315 -13.740 -1.676 1.00 83.81 97 VAL A N 1
ATOM 749 C CA . VAL A 1 97 ? -0.456 -12.568 -1.889 1.00 83.81 97 VAL A CA 1
ATOM 750 C C . VAL A 1 97 ? -0.274 -11.832 -0.568 1.00 83.81 97 VAL A C 1
ATOM 752 O O . VAL A 1 97 ? -1.233 -11.563 0.151 1.00 83.81 97 VAL A O 1
ATOM 755 N N . ASN A 1 98 ? 0.974 -11.480 -0.270 1.00 85.88 98 ASN A N 1
ATOM 756 C CA . ASN A 1 98 ? 1.348 -10.749 0.931 1.00 85.88 98 ASN A CA 1
ATOM 757 C C . ASN A 1 98 ? 2.249 -9.551 0.604 1.00 85.88 98 ASN A C 1
ATOM 759 O O . ASN A 1 98 ? 2.595 -9.292 -0.548 1.00 85.88 98 ASN A O 1
ATOM 763 N N . ASP A 1 99 ? 2.669 -8.823 1.634 1.00 87.50 99 ASP A N 1
ATOM 764 C CA . ASP A 1 99 ? 3.539 -7.652 1.503 1.00 87.50 99 ASP A CA 1
ATOM 765 C C . ASP A 1 99 ? 4.885 -7.926 0.803 1.00 87.50 99 ASP A C 1
ATOM 767 O O . ASP A 1 99 ? 5.434 -7.024 0.165 1.00 87.50 99 ASP A O 1
ATOM 771 N N . LEU A 1 100 ? 5.407 -9.159 0.872 1.00 83.81 100 LEU A N 1
ATOM 772 C CA . LEU A 1 100 ? 6.660 -9.556 0.211 1.00 83.81 100 LEU A CA 1
ATOM 773 C C . LEU A 1 100 ? 6.515 -9.667 -1.303 1.00 83.81 100 LEU A C 1
ATOM 775 O O . LEU A 1 100 ? 7.503 -9.863 -2.013 1.00 83.81 100 LEU A O 1
ATOM 779 N N . TRP A 1 101 ? 5.296 -9.560 -1.813 1.00 84.56 101 TRP A N 1
ATOM 780 C CA . TRP A 1 101 ? 5.018 -9.590 -3.234 1.00 84.56 101 TRP A CA 1
ATOM 781 C C . TRP A 1 101 ? 5.464 -8.316 -3.957 1.00 84.56 101 TRP A C 1
ATOM 783 O O . TRP A 1 101 ? 5.706 -8.345 -5.163 1.00 84.56 101 TRP A O 1
ATOM 793 N N . PHE A 1 102 ? 5.654 -7.216 -3.226 1.00 87.69 102 PHE A N 1
ATOM 794 C CA . PHE A 1 102 ? 6.229 -5.996 -3.778 1.00 87.69 102 PHE A CA 1
ATOM 795 C C . PHE A 1 102 ? 7.764 -6.080 -3.900 1.00 87.69 102 PHE A C 1
ATOM 797 O O . PHE A 1 102 ? 8.427 -6.627 -3.017 1.00 87.69 102 PHE A O 1
ATOM 804 N N . PRO A 1 103 ? 8.364 -5.473 -4.943 1.00 89.12 103 PRO A N 1
ATOM 805 C CA . PRO A 1 103 ? 7.714 -4.936 -6.139 1.00 89.12 103 PRO A CA 1
ATOM 806 C C . PRO A 1 103 ? 7.104 -6.033 -7.017 1.00 89.12 103 PRO A C 1
ATOM 808 O O . PRO A 1 103 ? 7.726 -7.071 -7.255 1.00 89.12 103 PRO A O 1
ATOM 811 N N . SER A 1 104 ? 5.907 -5.757 -7.526 1.00 85.88 104 SER A N 1
ATOM 812 C CA . SER A 1 104 ? 5.203 -6.606 -8.476 1.00 85.88 104 SER A CA 1
ATOM 813 C C . SER A 1 104 ? 5.502 -6.175 -9.914 1.00 85.88 104 SER A C 1
ATOM 815 O O . SER A 1 104 ? 5.826 -5.018 -10.208 1.00 85.88 104 SER A O 1
ATOM 817 N N . SER A 1 105 ? 5.416 -7.134 -10.832 1.00 86.44 105 SER A N 1
ATOM 818 C CA . SER A 1 105 ? 5.556 -6.936 -12.272 1.00 86.44 105 SER A CA 1
ATOM 819 C C . SER A 1 105 ? 4.235 -7.257 -12.972 1.00 86.44 105 SER A C 1
ATOM 821 O O . SER A 1 105 ? 3.358 -7.913 -12.412 1.00 86.44 105 SER A O 1
ATOM 823 N N . ARG A 1 106 ? 4.080 -6.844 -14.237 1.00 84.62 106 ARG A N 1
ATOM 824 C CA . ARG A 1 106 ? 2.865 -7.156 -15.017 1.00 84.62 106 ARG A CA 1
ATOM 825 C C . ARG A 1 106 ? 2.532 -8.650 -15.052 1.00 84.62 106 ARG A C 1
ATOM 827 O O . ARG A 1 106 ? 1.357 -8.985 -15.130 1.00 84.62 106 ARG A O 1
ATOM 834 N N . SER A 1 107 ? 3.547 -9.514 -15.027 1.00 84.56 107 SER A N 1
ATOM 835 C CA . SER A 1 107 ? 3.376 -10.967 -15.055 1.00 84.56 107 SER A CA 1
ATOM 836 C C . SER A 1 107 ? 3.090 -11.572 -13.685 1.00 84.56 107 SER A C 1
ATOM 838 O O . SER A 1 107 ? 2.554 -12.672 -13.635 1.00 84.56 107 SER A O 1
ATOM 840 N N . SER A 1 108 ? 3.448 -10.893 -12.589 1.00 82.75 108 SER A N 1
ATOM 841 C CA . SER A 1 108 ? 3.154 -11.392 -11.248 1.00 82.75 108 SER A CA 1
ATOM 842 C C . SER A 1 108 ? 1.722 -11.082 -10.829 1.00 82.75 108 SER A C 1
ATOM 844 O O . SER A 1 108 ? 1.173 -11.854 -10.057 1.00 82.75 108 SER A O 1
ATOM 846 N N . LEU A 1 109 ? 1.122 -9.989 -11.330 1.00 85.19 109 LEU A N 1
ATOM 847 C CA . LEU A 1 109 ? -0.248 -9.585 -10.997 1.00 85.19 109 LEU A CA 1
ATOM 848 C C . LEU A 1 109 ? -1.291 -10.608 -11.508 1.00 85.19 109 LEU A C 1
ATOM 850 O O . LEU A 1 109 ? -1.184 -11.052 -12.655 1.00 85.19 109 LEU A O 1
ATOM 854 N N . PRO A 1 110 ? -2.334 -10.926 -10.717 1.00 83.94 110 PRO A N 1
ATOM 855 C CA . PRO A 1 110 ? -3.433 -11.784 -11.134 1.00 83.94 110 PRO A CA 1
ATOM 856 C C . PRO A 1 110 ? -4.102 -11.285 -12.422 1.00 83.94 110 PRO A C 1
ATOM 858 O O . PRO A 1 110 ? -4.277 -10.083 -12.641 1.00 83.94 110 PRO A O 1
ATOM 861 N N . THR A 1 111 ? -4.473 -12.215 -13.300 1.00 84.75 111 THR A N 1
ATOM 862 C CA . THR A 1 111 ? -5.071 -11.908 -14.610 1.00 84.75 111 THR A CA 1
ATOM 863 C C . THR A 1 111 ? -6.554 -11.553 -14.534 1.00 84.75 111 THR A C 1
ATOM 865 O O . THR A 1 111 ? -7.071 -10.974 -15.485 1.00 84.75 111 THR A O 1
ATOM 868 N N . ASN A 1 112 ? -7.217 -11.864 -13.417 1.00 85.81 112 ASN A N 1
ATOM 869 C CA . ASN A 1 112 ? -8.608 -11.506 -13.124 1.00 85.81 112 ASN A CA 1
ATOM 870 C C . ASN A 1 112 ? -8.806 -10.008 -12.846 1.00 85.81 112 ASN A C 1
ATOM 872 O O . ASN A 1 112 ? -9.942 -9.550 -12.816 1.00 85.81 112 ASN A O 1
ATOM 876 N N . ILE A 1 113 ? -7.724 -9.245 -12.681 1.00 87.06 113 ILE A N 1
ATOM 877 C CA . ILE A 1 113 ? -7.781 -7.808 -12.408 1.00 87.06 113 ILE A CA 1
ATOM 878 C C . ILE A 1 113 ? -7.716 -7.023 -13.718 1.00 87.06 113 ILE A C 1
ATOM 880 O O . ILE A 1 113 ? -6.914 -7.321 -14.616 1.00 87.06 113 ILE A O 1
ATOM 884 N N . ASP A 1 114 ? -8.529 -5.971 -13.807 1.00 91.06 114 ASP A N 1
ATOM 885 C CA . ASP A 1 114 ? -8.560 -5.093 -14.969 1.00 91.06 114 ASP A CA 1
ATOM 886 C C . ASP A 1 114 ? -7.168 -4.526 -15.318 1.00 91.06 114 ASP A C 1
ATOM 888 O O . ASP A 1 114 ? -6.302 -4.291 -14.467 1.00 91.06 114 ASP A O 1
ATOM 892 N N . ALA A 1 115 ? -6.919 -4.339 -16.614 1.00 90.62 115 ALA A N 1
ATOM 893 C CA . ALA A 1 115 ? -5.628 -3.876 -17.108 1.00 90.62 115 ALA A CA 1
ATOM 894 C C . ALA A 1 115 ? -5.291 -2.452 -16.637 1.00 90.62 115 ALA A C 1
ATOM 896 O O . ALA A 1 115 ? -4.117 -2.177 -16.368 1.00 90.62 115 ALA A O 1
ATOM 897 N N . ALA A 1 116 ? -6.285 -1.565 -16.503 1.00 92.12 116 ALA A N 1
ATOM 898 C CA . ALA A 1 116 ? -6.058 -0.208 -16.015 1.00 92.12 116 ALA A CA 1
ATOM 899 C C . ALA A 1 116 ? -5.660 -0.224 -14.535 1.00 92.12 116 ALA A C 1
ATOM 901 O O . ALA A 1 116 ? -4.664 0.391 -14.159 1.00 92.12 116 ALA A O 1
ATOM 902 N N . VAL A 1 117 ? -6.357 -1.019 -13.721 1.00 91.12 117 VAL A N 1
ATOM 903 C CA . VAL A 1 117 ? -6.056 -1.197 -12.292 1.00 91.12 117 VAL A CA 1
ATOM 904 C C . VAL A 1 117 ? -4.651 -1.768 -12.091 1.00 91.12 117 VAL A C 1
ATOM 906 O O . VAL A 1 117 ? -3.862 -1.229 -11.313 1.00 91.12 117 VAL A O 1
ATOM 909 N N . ARG A 1 118 ? -4.276 -2.802 -12.856 1.00 91.50 118 ARG A N 1
ATOM 910 C CA . ARG A 1 118 ? -2.910 -3.352 -12.836 1.00 91.50 118 ARG A CA 1
ATOM 911 C C . ARG A 1 118 ? -1.861 -2.297 -13.173 1.00 91.50 118 ARG A C 1
ATOM 913 O O . ARG A 1 118 ? -0.821 -2.234 -12.520 1.00 91.50 118 ARG A O 1
ATOM 920 N N . GLN A 1 119 ? -2.122 -1.456 -14.172 1.00 92.38 119 GLN A N 1
ATOM 921 C CA . GLN A 1 119 ? -1.218 -0.366 -14.521 1.00 92.38 119 GLN A CA 1
ATOM 922 C C . GLN A 1 119 ? -1.103 0.656 -13.379 1.00 92.38 119 GLN A C 1
ATOM 924 O O . GLN A 1 119 ? 0.017 1.053 -13.059 1.00 92.38 119 GLN A O 1
ATOM 929 N N . SER A 1 120 ? -2.208 1.029 -12.729 1.00 92.25 120 SER A N 1
ATOM 930 C CA . SER A 1 120 ? -2.210 1.937 -11.573 1.00 92.25 120 SER A CA 1
ATOM 931 C C . SER A 1 120 ? -1.400 1.383 -10.398 1.00 92.25 120 SER A C 1
ATOM 933 O O . SER A 1 120 ? -0.577 2.102 -9.834 1.00 92.25 120 SER A O 1
ATOM 935 N N . ILE A 1 121 ? -1.532 0.088 -10.089 1.00 91.69 121 ILE A N 1
ATOM 936 C CA . ILE A 1 121 ? -0.727 -0.586 -9.055 1.00 91.69 121 ILE A CA 1
ATOM 937 C C . ILE A 1 121 ? 0.769 -0.458 -9.359 1.00 91.69 121 ILE A C 1
ATOM 939 O O . ILE A 1 121 ? 1.560 -0.074 -8.495 1.00 91.69 121 ILE A O 1
ATOM 943 N N . LEU A 1 122 ? 1.169 -0.728 -10.604 1.00 91.81 122 LEU A N 1
ATOM 944 C CA . LEU A 1 122 ? 2.572 -0.632 -11.010 1.00 91.81 122 LEU A CA 1
ATOM 945 C C . LEU A 1 122 ? 3.114 0.798 -10.923 1.00 91.81 122 LEU A C 1
ATOM 947 O O . LEU A 1 122 ? 4.301 0.972 -10.653 1.00 91.81 122 LEU A O 1
ATOM 951 N N . GLN A 1 123 ? 2.263 1.804 -11.144 1.00 91.00 123 GLN A N 1
ATOM 952 C CA . GLN A 1 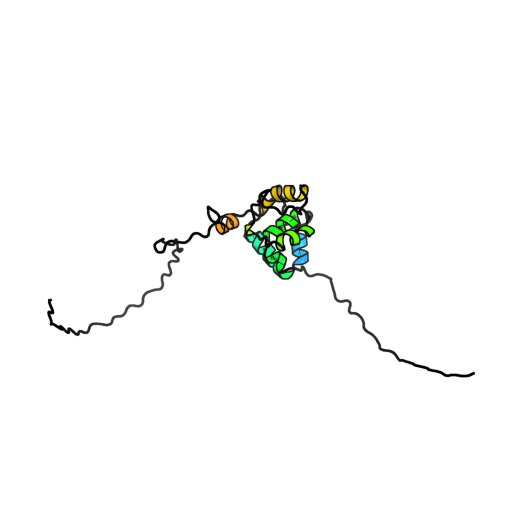123 ? 2.626 3.218 -11.027 1.00 91.00 123 GLN A CA 1
ATOM 953 C C . GLN A 1 123 ? 2.693 3.709 -9.580 1.00 91.00 123 GLN A C 1
ATOM 955 O O . GLN A 1 123 ? 3.384 4.690 -9.330 1.00 91.00 123 GLN A O 1
ATOM 960 N N . ILE A 1 124 ? 2.004 3.062 -8.635 1.00 90.88 124 ILE A N 1
ATOM 961 C CA . ILE A 1 124 ? 1.875 3.554 -7.255 1.00 90.88 124 ILE A CA 1
ATOM 962 C C . ILE A 1 124 ? 2.688 2.753 -6.230 1.00 90.88 124 ILE A C 1
ATOM 964 O O . ILE A 1 124 ? 2.995 3.259 -5.152 1.00 90.88 124 ILE A O 1
ATOM 968 N N . GLN A 1 125 ? 3.086 1.518 -6.556 1.00 91.56 125 GLN A N 1
ATOM 969 C CA . GLN A 1 125 ? 3.780 0.621 -5.620 1.00 91.56 125 GLN A CA 1
ATOM 970 C C . GLN A 1 125 ? 5.052 1.220 -4.996 1.00 91.56 125 GLN A C 1
ATOM 972 O O . GLN A 1 125 ? 5.427 0.848 -3.886 1.00 91.56 125 GLN A O 1
ATOM 977 N N . TRP A 1 126 ? 5.695 2.193 -5.653 1.00 91.00 126 TRP A N 1
ATOM 978 C CA . TRP A 1 126 ? 6.877 2.885 -5.127 1.00 91.00 126 TRP A CA 1
ATOM 979 C C . TRP A 1 126 ? 6.632 3.574 -3.773 1.00 91.00 126 TRP A C 1
ATOM 981 O O . TRP A 1 126 ? 7.585 3.765 -3.016 1.00 91.00 126 TRP A O 1
ATOM 991 N N . ILE A 1 127 ? 5.380 3.909 -3.438 1.00 91.12 127 ILE A N 1
ATOM 992 C CA . ILE A 1 127 ? 5.009 4.537 -2.162 1.00 91.12 127 ILE A CA 1
ATOM 993 C C . ILE A 1 127 ? 5.296 3.613 -0.976 1.00 91.12 127 ILE A C 1
ATOM 995 O O . ILE A 1 127 ? 5.737 4.082 0.074 1.00 91.12 127 ILE A O 1
ATOM 999 N N . VAL A 1 128 ? 5.069 2.307 -1.145 1.00 91.12 128 VAL A N 1
ATOM 1000 C CA . VAL A 1 128 ? 5.212 1.295 -0.083 1.00 91.12 128 VAL A CA 1
ATOM 1001 C C . VAL A 1 128 ? 6.544 0.549 -0.130 1.00 91.12 128 VAL A C 1
ATOM 1003 O O . VAL A 1 128 ? 6.892 -0.178 0.804 1.00 91.12 128 VAL A O 1
ATOM 1006 N N . MET A 1 129 ? 7.326 0.744 -1.193 1.00 90.12 129 MET A N 1
ATOM 1007 C CA . MET A 1 129 ? 8.684 0.221 -1.275 1.00 90.12 129 MET A CA 1
ATOM 1008 C C . MET A 1 129 ? 9.535 0.924 -0.222 1.00 90.12 129 MET A C 1
ATOM 1010 O O . MET A 1 129 ? 9.870 2.087 -0.385 1.00 90.12 129 MET A O 1
ATOM 1014 N N . THR A 1 130 ? 9.930 0.255 0.857 1.00 87.38 130 THR A N 1
ATOM 1015 C CA . THR A 1 130 ? 10.821 0.818 1.890 1.00 87.38 130 THR A CA 1
ATOM 1016 C C . THR A 1 130 ? 12.137 0.057 1.925 1.00 87.38 130 THR A C 1
ATOM 1018 O O . THR A 1 130 ? 12.194 -1.087 1.492 1.00 87.38 130 THR A O 1
ATOM 1021 N N . LYS A 1 131 ? 13.192 0.650 2.501 1.00 81.44 131 LYS A N 1
ATOM 1022 C CA . LYS A 1 131 ? 14.461 -0.070 2.720 1.00 81.44 131 LYS A CA 1
ATOM 1023 C C . LYS A 1 131 ? 14.274 -1.355 3.540 1.00 81.44 131 LYS A C 1
ATOM 1025 O O . LYS A 1 131 ? 14.994 -2.316 3.332 1.00 81.44 131 LYS A O 1
ATOM 1030 N N . SER A 1 132 ? 13.284 -1.392 4.440 1.00 77.38 132 SER A N 1
ATOM 1031 C CA . SER A 1 132 ? 12.932 -2.614 5.181 1.00 77.38 132 SER A CA 1
ATOM 1032 C C . SER A 1 132 ? 12.500 -3.739 4.246 1.00 77.38 132 SER A C 1
ATOM 1034 O O . SER A 1 132 ? 12.918 -4.868 4.432 1.00 77.38 132 SER A O 1
ATOM 1036 N N . LEU A 1 133 ? 11.727 -3.426 3.202 1.00 80.31 133 LEU A N 1
ATOM 1037 C CA . LEU A 1 133 ? 11.285 -4.418 2.220 1.00 80.31 133 LEU A CA 1
ATOM 1038 C C . LEU A 1 133 ? 12.465 -4.992 1.413 1.00 80.31 133 LEU A C 1
ATOM 1040 O O . LEU A 1 133 ? 12.482 -6.175 1.092 1.00 80.31 133 LEU A O 1
ATOM 1044 N N . GLU A 1 134 ? 13.469 -4.163 1.114 1.00 71.38 134 GLU A N 1
ATOM 1045 C CA . GLU A 1 134 ? 14.718 -4.603 0.473 1.00 71.38 134 GLU A CA 1
ATOM 1046 C C . GLU A 1 134 ? 15.517 -5.538 1.399 1.00 71.38 134 GLU A C 1
ATOM 1048 O O . GLU A 1 134 ? 16.035 -6.554 0.948 1.00 71.38 134 GLU A O 1
ATOM 1053 N N . LEU A 1 135 ? 15.564 -5.244 2.703 1.00 71.12 135 LEU A N 1
ATOM 1054 C CA . LEU A 1 135 ? 16.244 -6.077 3.703 1.00 71.12 135 LEU A CA 1
ATOM 1055 C C . LEU A 1 135 ? 15.498 -7.385 4.009 1.00 71.12 135 LEU A C 1
ATOM 1057 O O . LEU A 1 135 ? 16.139 -8.410 4.206 1.00 71.12 135 LEU A O 1
ATOM 1061 N N . GLU A 1 136 ? 14.164 -7.361 4.024 1.00 68.19 136 GLU A N 1
ATOM 1062 C CA . GLU A 1 136 ? 13.302 -8.542 4.198 1.00 68.19 136 GLU A CA 1
ATOM 1063 C C . GLU A 1 136 ? 13.489 -9.544 3.052 1.00 68.19 136 GLU A C 1
ATOM 1065 O O . GLU A 1 136 ? 13.415 -10.752 3.263 1.00 68.19 136 GLU A O 1
ATOM 1070 N N . ARG A 1 137 ? 13.777 -9.044 1.845 1.00 63.50 137 ARG A N 1
ATOM 1071 C CA . ARG A 1 137 ? 14.151 -9.868 0.695 1.00 63.50 137 ARG A CA 1
ATOM 1072 C C . ARG A 1 137 ? 15.645 -10.217 0.689 1.00 63.50 137 ARG A C 1
ATOM 1074 O O . ARG A 1 137 ? 16.011 -11.228 0.115 1.00 63.50 137 ARG A O 1
ATOM 1081 N N . GLY A 1 138 ? 16.527 -9.440 1.309 1.00 56.72 138 GLY A N 1
ATOM 1082 C CA . GLY A 1 138 ? 17.974 -9.580 1.109 1.00 56.72 138 GLY A CA 1
ATOM 1083 C C . GLY A 1 138 ? 18.394 -9.164 -0.309 1.00 56.72 138 GLY A C 1
ATOM 1084 O O . GLY A 1 138 ? 17.557 -8.946 -1.185 1.00 56.72 138 GLY A O 1
ATOM 1085 N N . GLU A 1 139 ? 19.701 -9.077 -0.571 1.00 55.22 139 GLU A N 1
ATOM 1086 C CA . GLU A 1 139 ? 20.263 -8.591 -1.852 1.00 55.22 139 GLU A CA 1
ATOM 1087 C C . GLU A 1 139 ? 19.832 -9.429 -3.082 1.00 55.22 139 GLU A C 1
ATOM 1089 O O . GLU A 1 139 ? 20.066 -9.045 -4.225 1.00 55.22 139 GLU A O 1
ATOM 1094 N N . SER A 1 140 ? 19.181 -10.582 -2.866 1.00 57.44 140 SER A N 1
ATOM 1095 C CA . SER A 1 140 ? 18.701 -11.497 -3.912 1.00 57.44 140 SER A CA 1
ATOM 1096 C C . SER A 1 140 ? 17.341 -12.166 -3.637 1.00 57.44 140 SER A C 1
ATOM 1098 O O . SER A 1 140 ? 16.975 -13.080 -4.370 1.00 57.44 140 SER A O 1
ATOM 1100 N N . GLY A 1 141 ? 16.571 -11.764 -2.620 1.00 55.62 141 GLY A N 1
ATOM 1101 C CA . GLY A 1 141 ? 15.305 -12.450 -2.286 1.00 55.62 141 GLY A CA 1
ATOM 1102 C C . GLY A 1 141 ? 15.434 -13.652 -1.331 1.00 55.62 141 GLY A C 1
ATOM 1103 O O . GLY A 1 141 ? 14.440 -14.340 -1.113 1.00 55.62 141 GLY A O 1
ATOM 1104 N N . TYR A 1 142 ? 16.619 -13.914 -0.766 1.00 51.78 142 TYR A N 1
ATOM 1105 C CA . TYR A 1 142 ? 16.876 -15.017 0.163 1.00 51.78 142 TYR A CA 1
ATOM 1106 C C . TYR A 1 142 ? 17.287 -14.501 1.546 1.00 51.78 142 TYR A C 1
ATOM 1108 O O . TYR A 1 142 ? 18.081 -13.564 1.655 1.00 51.78 142 TYR A O 1
ATOM 1116 N N . HIS A 1 143 ? 16.804 -15.164 2.603 1.00 53.66 143 HIS A N 1
ATOM 1117 C CA . HIS A 1 143 ? 17.385 -15.043 3.939 1.00 53.66 143 HIS A CA 1
ATOM 1118 C C . HIS A 1 143 ? 18.886 -15.343 3.845 1.00 53.66 143 HIS A C 1
ATOM 1120 O O . HIS A 1 143 ? 19.270 -16.435 3.423 1.00 53.66 143 HIS A O 1
ATOM 1126 N N . GLN A 1 144 ? 19.736 -14.384 4.213 1.00 52.38 144 GLN A N 1
ATOM 1127 C CA . GLN A 1 144 ? 21.158 -14.665 4.381 1.00 52.38 144 GLN A CA 1
ATOM 1128 C C . GLN A 1 144 ? 21.308 -15.645 5.546 1.00 52.38 144 GLN A C 1
ATOM 1130 O O . GLN A 1 144 ? 20.927 -15.349 6.680 1.00 52.38 144 GLN A O 1
ATOM 1135 N N . TYR A 1 145 ? 21.828 -16.832 5.247 1.00 53.62 145 TYR A N 1
ATOM 1136 C CA . TYR A 1 145 ? 22.392 -17.698 6.266 1.00 53.62 145 TYR A CA 1
ATOM 1137 C C . TYR A 1 145 ? 23.723 -17.076 6.670 1.00 53.62 145 TYR A C 1
ATOM 1139 O O . TYR A 1 145 ? 24.592 -16.897 5.823 1.00 53.62 145 TYR A O 1
ATOM 1147 N N . PHE A 1 146 ? 23.854 -16.719 7.944 1.00 59.16 146 PHE A N 1
ATOM 1148 C CA . PHE A 1 146 ? 25.163 -16.417 8.504 1.00 59.16 146 PHE A CA 1
ATOM 1149 C C . PHE A 1 146 ? 25.942 -17.726 8.570 1.00 59.16 146 PHE A C 1
ATOM 1151 O O . PHE A 1 146 ? 25.445 -18.708 9.136 1.00 59.16 146 PHE A O 1
ATOM 1158 N N . ASP A 1 147 ? 27.138 -17.748 7.991 1.00 57.56 147 ASP A N 1
ATOM 1159 C CA . ASP A 1 147 ? 28.037 -18.881 8.173 1.00 57.56 147 ASP A CA 1
ATOM 1160 C C . ASP A 1 147 ? 28.398 -19.009 9.658 1.00 57.56 147 ASP A C 1
ATOM 1162 O O . ASP A 1 147 ? 28.442 -18.025 10.402 1.00 57.56 147 ASP A O 1
ATOM 1166 N N . GLN A 1 148 ? 28.665 -20.238 10.108 1.00 60.53 148 GLN A N 1
ATOM 1167 C CA . GLN A 1 148 ? 28.942 -20.545 11.518 1.00 60.53 148 GLN A CA 1
ATOM 1168 C C . GLN A 1 148 ? 30.150 -19.761 12.082 1.00 60.53 148 GLN A C 1
ATOM 1170 O O . GLN A 1 148 ? 30.271 -19.612 13.298 1.00 60.53 148 GLN A O 1
ATOM 1175 N N . ASP A 1 149 ? 30.980 -19.206 11.193 1.00 67.19 149 ASP A N 1
ATOM 1176 C CA . ASP A 1 149 ? 32.187 -18.435 11.491 1.00 67.19 149 ASP A CA 1
ATOM 1177 C C . ASP A 1 149 ? 32.071 -16.933 11.146 1.00 67.19 149 ASP A C 1
ATOM 1179 O O . ASP A 1 149 ? 33.056 -16.193 11.236 1.00 67.19 149 ASP A O 1
ATOM 1183 N N . GLU A 1 150 ? 30.891 -16.444 10.750 1.00 53.97 150 GLU A N 1
ATOM 1184 C CA . GLU A 1 150 ? 30.713 -15.039 10.385 1.00 53.97 150 GLU A CA 1
ATOM 1185 C C . GLU A 1 15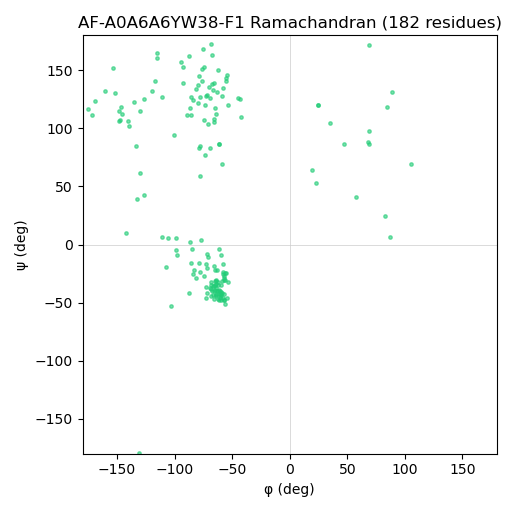0 ? 30.574 -14.148 11.633 1.00 53.97 150 GLU A C 1
ATOM 1187 O O . GLU A 1 150 ? 29.701 -14.321 12.490 1.00 53.97 150 GLU A O 1
ATOM 1192 N N . VAL A 1 151 ? 31.472 -13.167 11.766 1.00 63.31 151 VAL A N 1
ATOM 1193 C CA . VAL A 1 151 ? 31.514 -12.279 12.934 1.00 63.31 151 VAL A CA 1
ATOM 1194 C C . VAL A 1 151 ? 30.367 -11.274 12.868 1.00 63.31 151 VAL A C 1
ATOM 1196 O O . VAL A 1 151 ? 30.397 -10.302 12.116 1.00 63.31 151 VAL A O 1
ATOM 1199 N N . TYR A 1 152 ? 29.377 -11.480 13.734 1.00 57.09 152 TYR A N 1
ATOM 1200 C CA . TYR A 1 152 ? 28.238 -10.585 13.904 1.00 57.09 152 TYR A CA 1
ATOM 1201 C C . TYR A 1 152 ? 28.695 -9.160 14.275 1.00 57.09 152 TYR A C 1
ATOM 1203 O O . TYR A 1 152 ? 29.467 -8.995 15.230 1.00 57.09 152 TYR A O 1
ATOM 1211 N N . PRO A 1 153 ? 28.157 -8.090 13.659 1.00 60.53 153 PRO A N 1
ATOM 1212 C CA . PRO A 1 153 ? 28.333 -6.735 14.160 1.00 60.53 153 PRO A CA 1
ATOM 1213 C C . PRO A 1 153 ? 27.375 -6.525 15.341 1.00 60.53 153 PRO A C 1
ATOM 1215 O O . PRO A 1 153 ? 26.495 -5.664 15.326 1.00 60.53 153 PRO A O 1
ATOM 1218 N N . SER A 1 154 ? 27.508 -7.338 16.394 1.00 56.69 154 SER A N 1
ATOM 1219 C CA . SER A 1 154 ? 26.789 -7.106 17.639 1.00 56.69 154 SER A CA 1
ATOM 1220 C C . SER A 1 154 ? 27.288 -5.781 18.200 1.00 56.69 154 SER A C 1
ATOM 1222 O O . SER A 1 154 ? 28.454 -5.639 18.579 1.00 56.69 154 SER A O 1
ATOM 1224 N N . ARG A 1 155 ? 26.398 -4.789 18.199 1.00 49.75 155 ARG A N 1
ATOM 1225 C CA . ARG A 1 155 ? 26.589 -3.471 18.796 1.00 49.75 155 ARG A CA 1
ATOM 1226 C C . ARG A 1 155 ? 27.260 -3.651 20.157 1.00 49.75 155 ARG A C 1
ATOM 1228 O O . ARG A 1 155 ? 26.625 -4.152 21.082 1.00 49.75 155 ARG A O 1
ATOM 1235 N N . LYS A 1 156 ? 28.530 -3.247 20.283 1.00 47.62 156 LYS A N 1
ATOM 1236 C CA . LYS A 1 156 ? 29.234 -3.187 21.569 1.00 47.62 156 LYS A CA 1
ATOM 1237 C C . LYS A 1 156 ? 28.493 -2.193 22.459 1.00 47.62 156 LYS A C 1
ATOM 1239 O O . LYS A 1 156 ? 28.819 -1.013 22.503 1.00 47.62 156 LYS A O 1
ATOM 1244 N N . ARG A 1 157 ? 27.469 -2.653 23.172 1.00 44.09 157 ARG A N 1
ATOM 1245 C CA . ARG A 1 157 ? 27.106 -2.034 24.436 1.00 44.09 157 ARG A CA 1
ATOM 1246 C C . ARG A 1 157 ? 28.236 -2.429 25.368 1.00 44.09 157 ARG A C 1
ATOM 1248 O O . ARG A 1 157 ? 28.331 -3.587 25.757 1.00 44.09 157 ARG A O 1
ATOM 1255 N N . SER A 1 158 ? 29.137 -1.494 25.651 1.00 45.62 158 SER A N 1
ATOM 1256 C CA . SER A 1 158 ? 30.089 -1.626 26.747 1.00 45.62 158 SER A CA 1
ATOM 1257 C C . SER A 1 158 ? 29.281 -1.736 28.038 1.00 45.62 158 SER A C 1
ATOM 1259 O O . SER A 1 158 ? 28.962 -0.740 28.681 1.00 45.62 158 SER A O 1
ATOM 1261 N N . CYS A 1 159 ? 28.873 -2.953 28.378 1.00 40.31 159 CYS A N 1
ATOM 1262 C CA . CYS A 1 159 ? 28.364 -3.275 29.693 1.00 40.31 159 CYS A CA 1
ATOM 1263 C C . CYS A 1 159 ? 29.600 -3.429 30.579 1.00 40.31 159 CYS A C 1
ATOM 1265 O O . CYS A 1 159 ? 30.150 -4.515 30.732 1.00 40.31 159 CYS A O 1
ATOM 1267 N N . SER A 1 160 ? 30.118 -2.307 31.076 1.00 49.88 160 SER A N 1
ATOM 1268 C CA . SER A 1 160 ? 31.140 -2.299 32.115 1.00 49.88 160 SER A CA 1
ATOM 1269 C C . SER A 1 160 ? 30.473 -2.677 33.436 1.00 49.88 160 SER A C 1
ATOM 1271 O O . SER A 1 160 ? 30.159 -1.812 34.252 1.00 49.88 160 SER A O 1
ATOM 1273 N N . VAL A 1 161 ? 30.204 -3.968 33.624 1.00 47.53 161 VAL A N 1
ATOM 1274 C CA . VAL A 1 161 ? 29.883 -4.510 34.943 1.00 47.53 161 VAL A CA 1
ATOM 1275 C C . VAL A 1 161 ? 31.203 -4.914 35.581 1.00 47.53 161 VAL A C 1
ATOM 1277 O O . VAL A 1 161 ? 31.907 -5.804 35.112 1.00 47.53 161 VAL A O 1
ATOM 1280 N N . LEU A 1 162 ? 31.546 -4.153 36.614 1.00 45.06 162 LEU A N 1
ATOM 1281 C CA . LEU A 1 162 ? 32.675 -4.327 37.514 1.00 45.06 162 LEU A CA 1
ATOM 1282 C C . LEU A 1 162 ? 32.835 -5.797 37.924 1.00 45.06 162 LEU A C 1
ATOM 1284 O O . LEU A 1 162 ? 31.909 -6.401 38.460 1.00 45.06 162 LEU A O 1
ATOM 1288 N N . ALA A 1 163 ? 34.024 -6.352 37.698 1.00 49.53 163 ALA A N 1
ATOM 1289 C CA . ALA A 1 163 ? 34.415 -7.645 38.242 1.00 49.53 163 ALA A CA 1
ATOM 1290 C C . ALA A 1 163 ? 34.669 -7.524 39.756 1.00 49.53 163 ALA A C 1
ATOM 1292 O O . ALA A 1 163 ? 35.476 -6.681 40.157 1.00 49.53 163 ALA A O 1
ATOM 1293 N N . PRO A 1 164 ? 34.073 -8.380 40.604 1.00 42.59 164 PRO A N 1
ATOM 1294 C CA . PRO A 1 164 ? 34.564 -8.596 41.954 1.00 42.59 164 PRO A CA 1
ATOM 1295 C C . PRO A 1 164 ? 35.684 -9.640 41.931 1.00 42.59 164 PRO A C 1
ATOM 1297 O O . PRO A 1 164 ? 35.524 -10.761 41.450 1.00 42.59 164 PRO A O 1
ATOM 1300 N N . THR A 1 165 ? 36.834 -9.249 42.462 1.00 67.19 165 THR A N 1
ATOM 1301 C CA . THR A 1 165 ? 37.979 -10.105 42.767 1.00 67.19 165 THR A CA 1
ATOM 1302 C C . THR A 1 165 ? 37.702 -10.988 43.986 1.00 67.19 165 THR A C 1
ATOM 1304 O O . THR A 1 165 ? 37.408 -10.443 45.042 1.00 67.19 165 THR A O 1
ATOM 1307 N N . ASP A 1 166 ? 37.897 -12.304 43.886 1.00 41.25 166 ASP A N 1
ATOM 1308 C CA . ASP A 1 166 ? 38.579 -13.132 44.906 1.00 41.25 166 ASP A CA 1
ATOM 1309 C C . ASP A 1 166 ? 38.715 -14.573 44.365 1.00 41.25 166 ASP A C 1
ATOM 1311 O O . ASP A 1 166 ? 37.754 -15.179 43.907 1.00 41.25 166 ASP A O 1
ATOM 1315 N N . ARG A 1 167 ? 39.926 -15.103 44.160 1.00 50.25 167 ARG A N 1
ATOM 1316 C CA . ARG A 1 167 ? 40.812 -15.714 45.170 1.00 50.25 167 ARG A CA 1
ATOM 1317 C C . ARG A 1 167 ? 40.245 -17.028 45.718 1.00 50.25 167 ARG A C 1
ATOM 1319 O O . ARG A 1 167 ? 39.689 -17.068 46.805 1.00 50.25 167 ARG A O 1
ATOM 1326 N N . PHE A 1 168 ? 40.562 -18.136 45.048 1.00 47.22 168 PHE A N 1
ATOM 1327 C CA . PHE A 1 168 ? 40.781 -19.401 45.751 1.00 47.22 168 PHE A CA 1
ATOM 1328 C C . PHE A 1 168 ? 42.028 -20.115 45.221 1.00 47.22 168 PHE A C 1
ATOM 1330 O O . PHE A 1 168 ? 42.207 -20.343 44.027 1.00 47.22 168 PHE A O 1
ATOM 1337 N N . LYS A 1 169 ? 42.942 -20.379 46.157 1.00 49.62 169 LYS A N 1
ATOM 1338 C CA . LYS A 1 169 ? 44.242 -21.024 45.975 1.00 49.62 169 LYS A CA 1
ATOM 1339 C C . LYS A 1 169 ? 44.083 -22.548 45.881 1.00 49.62 169 LYS A C 1
ATOM 1341 O O . LYS A 1 169 ? 43.401 -23.142 46.702 1.00 49.62 169 LYS A O 1
ATOM 1346 N N . LYS A 1 170 ? 44.831 -23.127 44.935 1.00 51.34 170 LYS A N 1
ATOM 1347 C CA . LYS A 1 170 ? 45.591 -24.398 44.960 1.00 51.34 170 LYS A CA 1
ATOM 1348 C C . LYS A 1 170 ? 45.164 -25.518 45.933 1.00 51.34 170 LYS A C 1
ATOM 1350 O O . LYS A 1 170 ? 45.440 -25.437 47.124 1.00 51.34 170 LYS A O 1
ATOM 1355 N N . SER A 1 171 ? 44.832 -26.668 45.352 1.00 44.97 171 SER A N 1
ATOM 1356 C CA . SER A 1 171 ? 45.412 -27.997 45.638 1.00 44.97 171 SER A CA 1
ATOM 1357 C C . SER A 1 171 ? 45.075 -28.877 44.415 1.00 44.97 171 SER A C 1
ATOM 1359 O O . SER A 1 171 ? 43.993 -28.767 43.863 1.00 44.97 171 SER A O 1
ATOM 1361 N N . GLY A 1 172 ? 45.948 -29.654 43.779 1.00 47.88 172 GLY A N 1
ATOM 1362 C CA . GLY A 1 172 ? 47.103 -30.374 44.278 1.00 47.88 172 GLY A CA 1
ATOM 1363 C C . GLY A 1 172 ? 46.769 -31.861 44.350 1.00 47.88 172 GLY A C 1
ATOM 1364 O O . GLY A 1 172 ? 46.673 -32.364 45.454 1.00 47.88 172 GLY A O 1
ATOM 1365 N N . VAL A 1 173 ? 46.606 -32.559 43.215 1.00 51.22 173 VAL A N 1
ATOM 1366 C CA . VAL A 1 173 ? 46.726 -34.029 43.154 1.00 51.22 173 VAL A CA 1
ATOM 1367 C C . VAL A 1 173 ? 47.288 -34.443 41.791 1.00 51.22 173 VAL A C 1
ATOM 1369 O O . VAL A 1 173 ? 46.605 -34.395 40.773 1.00 51.22 173 VAL A O 1
ATOM 1372 N N . ARG A 1 174 ? 48.556 -34.863 41.797 1.00 51.00 174 ARG A N 1
ATOM 1373 C CA . ARG A 1 174 ? 49.140 -35.742 40.780 1.00 51.00 174 ARG A CA 1
ATOM 1374 C C . ARG A 1 174 ? 48.535 -37.133 40.948 1.00 51.00 174 ARG A C 1
ATOM 1376 O O . ARG A 1 174 ? 48.521 -37.629 42.073 1.00 51.00 174 ARG A O 1
ATOM 1383 N N . LYS A 1 175 ? 48.141 -37.781 39.854 1.00 59.00 175 LYS A N 1
ATOM 1384 C CA . LYS A 1 175 ? 48.193 -39.243 39.742 1.00 59.00 175 LYS A CA 1
ATOM 1385 C C . LYS A 1 175 ? 48.668 -39.610 38.345 1.00 59.00 175 LYS A C 1
ATOM 1387 O O . LYS A 1 175 ? 47.916 -39.544 37.380 1.00 59.00 175 LYS A O 1
ATOM 1392 N N . ASP A 1 176 ? 49.943 -39.963 38.294 1.00 53.22 176 ASP A N 1
ATOM 1393 C CA . ASP A 1 176 ? 50.542 -40.768 37.246 1.00 53.22 176 ASP A CA 1
ATOM 1394 C C . ASP A 1 176 ? 49.811 -42.119 37.199 1.00 53.22 176 ASP A C 1
ATOM 1396 O O . ASP A 1 176 ? 49.692 -42.786 38.228 1.00 53.22 176 ASP A O 1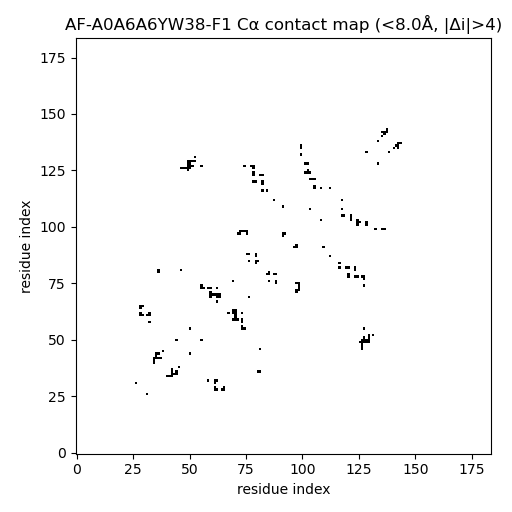
ATOM 1400 N N . ILE A 1 177 ? 49.327 -42.533 36.027 1.00 54.78 177 ILE A N 1
ATOM 1401 C CA . ILE A 1 177 ? 49.044 -43.943 35.743 1.00 54.78 177 ILE A CA 1
ATOM 1402 C C . ILE A 1 177 ? 49.702 -44.288 34.408 1.00 54.78 177 ILE A C 1
ATOM 1404 O O . ILE A 1 177 ? 49.396 -43.744 33.351 1.00 54.78 177 ILE A O 1
ATOM 1408 N N . VAL A 1 178 ? 50.674 -45.179 34.550 1.00 54.25 178 VAL A N 1
ATOM 1409 C CA . VAL A 1 178 ? 51.534 -45.830 33.567 1.00 54.25 178 VAL A CA 1
ATOM 1410 C C . VAL A 1 178 ? 50.904 -47.180 33.176 1.00 54.25 178 VAL A C 1
ATOM 1412 O O . VAL A 1 178 ? 50.190 -47.762 33.991 1.00 54.25 178 VAL A O 1
ATOM 1415 N N . THR A 1 179 ? 51.262 -47.689 31.980 1.00 51.38 179 THR A N 1
ATOM 1416 C CA . THR A 1 179 ? 51.111 -49.089 31.484 1.00 51.38 179 THR A CA 1
ATOM 1417 C C . THR A 1 179 ? 49.767 -49.397 30.777 1.00 51.38 179 THR A C 1
ATOM 1419 O O . THR A 1 179 ? 48.719 -49.014 31.268 1.00 51.38 179 THR A O 1
ATOM 1422 N N . THR A 1 180 ? 49.680 -50.021 29.587 1.00 55.50 180 THR A N 1
ATOM 1423 C CA . THR A 1 180 ? 50.530 -51.049 28.942 1.00 55.50 180 THR A CA 1
ATOM 1424 C C . THR A 1 180 ? 50.458 -51.009 27.406 1.00 55.50 180 THR A C 1
ATOM 1426 O O . THR A 1 180 ? 49.419 -50.708 26.829 1.00 55.50 180 THR A O 1
ATOM 1429 N N . ARG A 1 181 ? 51.557 -51.439 26.770 1.00 47.66 181 ARG A N 1
ATOM 1430 C CA . ARG A 1 181 ? 51.668 -51.891 25.372 1.00 47.66 181 ARG A CA 1
ATOM 1431 C C . ARG A 1 181 ? 50.696 -53.036 25.044 1.00 47.66 181 ARG A C 1
ATOM 1433 O O . ARG A 1 181 ? 50.593 -53.975 25.825 1.00 47.66 181 ARG A O 1
ATOM 1440 N N . GLY A 1 182 ? 50.156 -53.024 23.828 1.00 48.69 182 GLY A N 1
ATOM 1441 C CA . GLY A 1 182 ? 49.646 -54.192 23.106 1.00 48.69 182 GLY A CA 1
ATOM 1442 C C . GLY A 1 182 ? 49.854 -53.953 21.612 1.00 48.69 182 GLY A C 1
ATOM 1443 O O . GLY A 1 182 ? 49.224 -53.068 21.047 1.00 48.69 182 GLY A O 1
ATOM 1444 N N . ARG A 1 183 ? 50.828 -54.653 21.030 1.00 59.97 183 ARG A N 1
ATOM 1445 C CA . ARG A 1 183 ? 51.245 -54.610 19.624 1.00 59.97 183 ARG A CA 1
ATOM 1446 C C . ARG A 1 183 ? 50.836 -55.956 19.030 1.00 59.97 183 ARG A C 1
ATOM 1448 O O . ARG A 1 183 ? 51.202 -56.971 19.622 1.00 59.97 183 ARG A O 1
ATOM 1455 N N . GLU A 1 184 ? 50.104 -55.943 17.926 1.00 55.66 184 GLU A N 1
ATOM 1456 C CA . GLU A 1 184 ? 50.099 -57.045 16.954 1.00 55.66 184 GLU A CA 1
ATOM 1457 C C . GLU A 1 184 ? 51.177 -56.769 15.899 1.00 55.66 184 GLU A C 1
ATOM 1459 O O . GLU A 1 184 ? 51.416 -55.570 15.602 1.00 55.66 184 GLU A O 1
#

Organism: NCBI:txid574789

Secondary structure (DSSP, 8-state):
-----------------------S----HHHHHHHHH-TTS--S--TTSPPPHHHHHHHHHHHHHH-TTGGGSHHHHHHHHHTT-GGGHHHHHTTT--GGGPSP-TTTS-TTS-HHHHHHHHHHGGGT--HHHHHHHTTTSSPPPPPTT-------------PPP-------------------

Radius of gyration: 33.76 Å; Cα contacts (8 Å, |Δi|>4): 119; chains: 1; bounding box: 126×74×63 Å

Solvent-accessible surface area (backbone atoms only — not comparable to full-atom values): 12500 Å² total; per-residue (Å²): 137,90,81,87,88,84,88,84,89,80,80,87,80,82,88,75,82,76,74,85,76,76,86,80,85,73,89,43,53,65,60,48,52,50,39,36,72,35,95,89,49,94,38,87,52,47,97,89,50,68,50,51,69,66,56,50,51,50,50,21,58,38,28,51,77,75,36,65,72,50,30,69,22,39,54,53,48,50,49,34,50,76,71,70,44,61,84,55,50,60,74,40,47,74,82,64,58,46,51,81,52,60,88,65,48,87,84,71,51,70,82,90,54,56,70,66,59,55,50,52,50,66,74,48,47,66,32,65,60,32,75,65,59,51,60,74,25,30,103,79,65,46,84,81,76,77,57,100,82,61,83,73,85,68,78,82,70,84,76,84,72,83,81,83,88,81,92,83,83,89,84,90,79,92,77,92,83,80,90,81,93,85,83,135